Protein AF-A0A954MKJ4-F1 (afdb_monomer_lite)

Structure (mmCIF, N/CA/C/O backbone):
data_AF-A0A954MKJ4-F1
#
_entry.id   AF-A0A954MKJ4-F1
#
loop_
_atom_site.group_PDB
_atom_site.id
_atom_site.type_symbol
_atom_site.label_atom_id
_atom_site.label_alt_id
_atom_site.label_comp_id
_atom_site.label_asym_id
_atom_site.label_entity_id
_atom_site.label_seq_id
_atom_site.pdbx_PDB_ins_code
_atom_site.Cartn_x
_atom_site.Cartn_y
_atom_site.Cartn_z
_atom_site.occupancy
_atom_site.B_iso_or_equiv
_atom_site.auth_seq_id
_atom_site.auth_comp_id
_atom_site.auth_asym_id
_atom_site.auth_atom_id
_atom_site.pdbx_PDB_model_num
ATOM 1 N N . MET A 1 1 ? 4.887 -25.083 -17.359 1.00 59.31 1 MET A N 1
ATOM 2 C CA . MET A 1 1 ? 4.049 -24.092 -16.640 1.00 59.31 1 MET A CA 1
ATOM 3 C C . MET A 1 1 ? 2.681 -24.634 -16.183 1.00 59.31 1 MET A C 1
ATOM 5 O O . MET A 1 1 ? 2.030 -23.968 -15.395 1.00 59.31 1 MET A O 1
ATOM 9 N N . TYR A 1 2 ? 2.264 -25.853 -16.560 1.00 65.44 2 TYR A N 1
ATOM 10 C CA . TYR A 1 2 ? 0.920 -26.396 -16.259 1.00 65.44 2 TYR A CA 1
ATOM 11 C C . TYR A 1 2 ? 0.672 -26.817 -14.798 1.00 65.44 2 TYR A C 1
ATOM 13 O O . TYR A 1 2 ? -0.470 -26.998 -14.398 1.00 65.44 2 TYR A O 1
ATOM 21 N N . ASN A 1 3 ? 1.724 -26.946 -13.985 1.00 85.75 3 ASN A N 1
ATOM 22 C CA . ASN A 1 3 ? 1.591 -27.411 -12.602 1.00 85.75 3 ASN A CA 1
ATOM 23 C C . ASN A 1 3 ? 1.433 -26.263 -11.598 1.00 85.75 3 ASN A C 1
ATOM 25 O O . ASN A 1 3 ? 1.113 -26.517 -10.446 1.00 85.75 3 ASN A O 1
ATOM 29 N N . LEU A 1 4 ? 1.669 -25.005 -11.986 1.00 88.94 4 LEU A N 1
ATOM 30 C CA . LEU A 1 4 ? 1.534 -23.856 -11.084 1.00 88.94 4 LEU A CA 1
ATOM 31 C C . LEU A 1 4 ? 0.149 -23.784 -10.402 1.00 88.94 4 LEU A C 1
ATOM 33 O O . LEU A 1 4 ? 0.127 -23.728 -9.173 1.00 88.94 4 LEU A O 1
ATOM 37 N N . PRO A 1 5 ? -0.990 -23.875 -11.125 1.00 92.69 5 PRO A N 1
ATOM 38 C CA . PRO A 1 5 ? -2.306 -23.863 -10.479 1.00 92.69 5 PRO A CA 1
ATOM 39 C C . PRO A 1 5 ? -2.497 -25.036 -9.509 1.00 92.69 5 PRO A C 1
ATOM 41 O O . PRO A 1 5 ? -3.105 -24.864 -8.457 1.00 92.69 5 PRO A O 1
ATOM 44 N N . LEU A 1 6 ? -1.925 -26.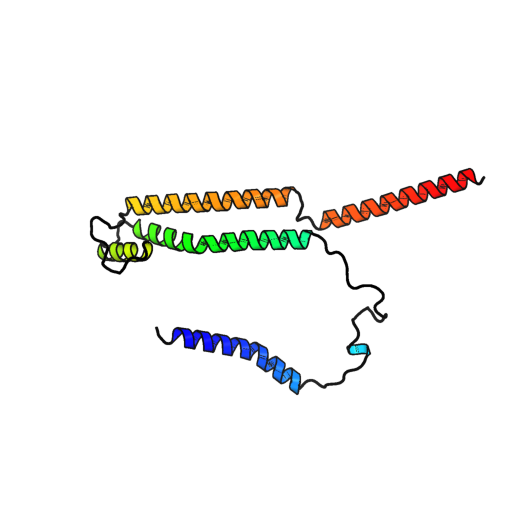206 -9.814 1.00 93.50 6 LEU A N 1
ATOM 45 C CA . LEU A 1 6 ? -1.964 -27.367 -8.926 1.00 93.50 6 LEU A CA 1
ATOM 46 C C . LEU A 1 6 ? -1.198 -27.108 -7.621 1.00 93.50 6 LEU A C 1
ATOM 48 O O . LEU A 1 6 ? -1.726 -27.388 -6.552 1.00 93.50 6 LEU A O 1
ATOM 52 N N . HIS A 1 7 ? 0.011 -26.542 -7.681 1.00 94.00 7 HIS A N 1
ATOM 53 C CA . HIS A 1 7 ? 0.778 -26.206 -6.474 1.00 94.00 7 HIS A CA 1
ATOM 54 C C . HIS A 1 7 ? 0.056 -25.167 -5.611 1.00 94.00 7 HIS A C 1
ATOM 56 O O . HIS A 1 7 ? 0.009 -25.321 -4.392 1.00 94.00 7 HIS A O 1
ATOM 62 N N . PHE A 1 8 ? -0.551 -24.147 -6.228 1.00 95.38 8 PHE A N 1
ATOM 63 C CA . PHE A 1 8 ? -1.369 -23.169 -5.507 1.00 95.38 8 PHE A CA 1
ATOM 64 C C . PHE A 1 8 ? -2.564 -23.825 -4.814 1.00 95.38 8 PHE A C 1
ATOM 66 O O . PHE A 1 8 ? -2.806 -23.574 -3.635 1.00 95.38 8 PHE A O 1
ATOM 73 N N . LEU A 1 9 ? -3.282 -24.700 -5.517 1.00 95.44 9 LEU A N 1
ATOM 74 C CA . LEU A 1 9 ? -4.419 -25.421 -4.954 1.00 95.44 9 LEU A CA 1
ATOM 75 C C . LEU A 1 9 ? -3.993 -26.331 -3.795 1.00 95.44 9 LEU A C 1
ATOM 77 O O . LEU A 1 9 ? -4.632 -26.322 -2.746 1.00 95.44 9 LEU A O 1
ATOM 81 N N . LEU A 1 10 ? -2.884 -27.058 -3.943 1.00 96.19 10 LEU A N 1
ATOM 82 C CA . LEU A 1 10 ? -2.326 -27.888 -2.875 1.00 96.19 10 LEU A CA 1
ATOM 83 C C . LEU A 1 10 ? -1.915 -27.055 -1.657 1.00 96.19 10 LEU A C 1
ATOM 85 O O . LEU A 1 10 ? -2.209 -27.451 -0.533 1.00 96.19 10 LEU A O 1
ATOM 89 N N . PHE A 1 11 ? -1.291 -25.893 -1.864 1.00 96.88 11 PHE A N 1
ATOM 90 C CA . PHE A 1 11 ? -0.924 -24.981 -0.780 1.00 96.88 11 PHE A CA 1
ATOM 91 C C . PHE A 1 11 ? -2.157 -24.447 -0.037 1.00 96.88 11 PHE A C 1
ATOM 93 O O . PHE A 1 11 ? -2.190 -24.470 1.193 1.00 96.88 11 PHE A O 1
ATOM 100 N N . MET A 1 12 ? -3.200 -24.041 -0.767 1.00 97.75 12 MET A N 1
ATOM 101 C CA . MET A 1 12 ? -4.462 -23.587 -0.173 1.00 97.75 12 MET A CA 1
ATOM 102 C C . MET A 1 12 ? -5.151 -24.700 0.623 1.00 97.75 12 MET A C 1
ATOM 104 O O . MET A 1 12 ? -5.609 -24.455 1.738 1.00 97.75 12 MET A O 1
ATOM 108 N N . ILE A 1 13 ? -5.185 -25.928 0.094 1.00 97.94 13 ILE A N 1
ATOM 109 C CA . ILE A 1 13 ? -5.735 -27.094 0.802 1.00 97.94 13 ILE A CA 1
ATOM 110 C C . ILE A 1 13 ? -4.916 -27.394 2.055 1.00 97.94 13 ILE A C 1
ATOM 112 O O . ILE A 1 13 ? -5.496 -27.617 3.113 1.00 97.94 13 ILE A O 1
ATOM 116 N N . ALA A 1 14 ? -3.586 -27.370 1.962 1.00 98.06 14 ALA A N 1
ATOM 117 C CA . ALA A 1 14 ? -2.714 -27.592 3.106 1.00 98.06 14 ALA A CA 1
ATOM 118 C C . ALA A 1 14 ? -2.975 -26.549 4.204 1.00 98.06 14 ALA A C 1
ATOM 120 O O . ALA A 1 14 ? -3.240 -26.929 5.345 1.00 98.06 14 ALA A O 1
ATOM 121 N N . GLY A 1 15 ? -3.008 -25.257 3.860 1.00 97.62 15 GLY A N 1
ATOM 122 C CA . GLY A 1 15 ? -3.306 -24.176 4.803 1.00 97.62 15 GLY A CA 1
ATOM 123 C C . GLY A 1 15 ? -4.703 -24.291 5.423 1.00 97.62 15 GLY A C 1
ATOM 124 O O . GLY A 1 15 ? -4.844 -24.227 6.645 1.00 97.62 15 GLY A O 1
ATOM 125 N N . ALA A 1 16 ? -5.728 -24.550 4.607 1.00 97.94 16 ALA A N 1
ATOM 126 C CA . ALA A 1 16 ? -7.090 -24.768 5.089 1.00 97.94 16 ALA A CA 1
ATOM 127 C C . ALA A 1 16 ? -7.176 -25.995 6.004 1.00 97.94 16 ALA A C 1
ATOM 129 O O . ALA A 1 16 ? -7.795 -25.927 7.061 1.00 97.94 16 ALA A O 1
ATOM 130 N N . SER A 1 17 ? -6.514 -27.099 5.650 1.00 97.88 17 SER A N 1
ATOM 131 C CA . SER A 1 17 ? -6.468 -28.306 6.478 1.00 97.88 17 SER A CA 1
ATOM 132 C C . SER A 1 17 ? -5.772 -28.052 7.812 1.00 97.88 17 SER A C 1
ATOM 134 O O . SER A 1 17 ? -6.259 -28.508 8.841 1.00 97.88 17 SER A O 1
ATOM 136 N N . MET A 1 18 ? -4.701 -27.254 7.825 1.00 97.81 18 MET A N 1
ATOM 137 C CA . MET A 1 18 ? -3.987 -26.890 9.046 1.00 97.81 18 MET A CA 1
ATOM 138 C C . MET A 1 18 ? -4.878 -26.094 10.010 1.00 97.81 18 MET A C 1
ATOM 140 O O . MET A 1 18 ? -4.772 -26.275 11.219 1.00 97.81 18 MET A O 1
ATOM 144 N N . ALA A 1 19 ? -5.788 -25.262 9.491 1.00 96.56 19 ALA A N 1
ATOM 145 C CA . ALA A 1 19 ? -6.780 -24.554 10.300 1.00 96.56 19 ALA A CA 1
ATOM 146 C C . ALA A 1 19 ? -7.986 -25.439 10.685 1.00 96.56 19 ALA A C 1
ATOM 148 O O . ALA A 1 19 ? -8.452 -25.397 11.822 1.00 96.56 19 ALA A O 1
ATOM 149 N N . LEU A 1 20 ? -8.496 -26.252 9.754 1.00 97.94 20 LEU A N 1
ATOM 150 C CA . LEU A 1 20 ? -9.744 -27.004 9.917 1.00 97.94 20 LEU A CA 1
ATOM 151 C C . LEU A 1 20 ? -9.575 -28.308 10.698 1.00 97.94 20 LEU A C 1
ATOM 153 O O . LEU A 1 20 ? -10.447 -28.642 11.493 1.00 97.94 20 LEU A O 1
ATOM 157 N N . VAL A 1 21 ? -8.479 -29.048 10.512 1.00 98.00 21 VAL A N 1
ATOM 158 C CA . VAL A 1 21 ? -8.262 -30.338 11.191 1.00 98.00 21 VAL A CA 1
ATOM 159 C C . VAL A 1 21 ? -8.273 -30.178 12.717 1.00 98.00 21 VAL A C 1
ATOM 161 O O . VAL A 1 21 ? -9.019 -30.917 13.362 1.00 98.00 21 VAL A O 1
ATOM 164 N N . PRO A 1 22 ? -7.566 -29.203 13.328 1.00 97.62 22 PRO A N 1
ATOM 165 C CA . PRO A 1 22 ? -7.651 -28.980 14.771 1.00 97.62 22 PRO A CA 1
ATOM 166 C C . PRO A 1 22 ? -9.053 -28.577 15.241 1.00 97.62 22 PRO A C 1
ATOM 168 O O . PRO A 1 22 ? -9.469 -29.007 16.313 1.00 97.62 22 PRO A O 1
ATOM 171 N N . LEU A 1 23 ? -9.803 -27.798 14.449 1.00 97.31 23 LEU A N 1
ATOM 172 C CA . LEU A 1 23 ? -11.184 -27.423 14.775 1.00 97.31 23 LEU A CA 1
ATOM 173 C C . LEU A 1 23 ? -12.130 -28.629 14.728 1.00 97.31 23 LEU A C 1
ATOM 175 O O . LEU A 1 23 ? -12.954 -28.782 15.625 1.00 97.31 23 LEU A O 1
ATOM 179 N N . VAL A 1 24 ? -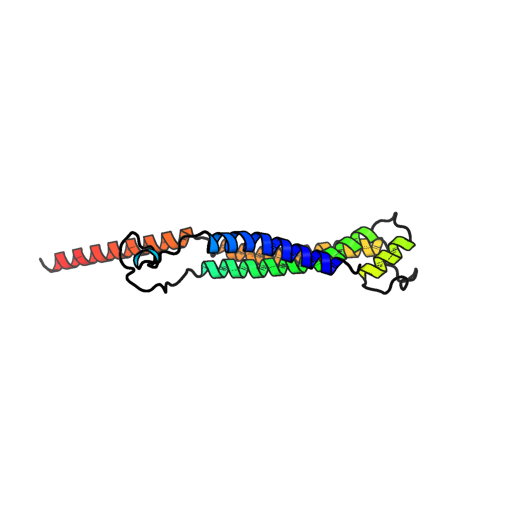11.990 -29.507 13.729 1.00 97.38 24 VAL A N 1
ATOM 180 C CA . VAL A 1 24 ? -12.783 -30.743 13.605 1.00 97.38 24 VAL A CA 1
ATOM 181 C C . VAL A 1 24 ? -12.442 -31.714 14.732 1.00 97.38 24 VAL A C 1
ATOM 183 O O . VAL A 1 24 ? -13.345 -32.225 15.391 1.00 97.38 24 VAL A O 1
ATOM 186 N N . ILE A 1 25 ? -11.153 -31.931 15.014 1.00 97.62 25 ILE A N 1
ATOM 187 C CA . ILE A 1 25 ? -10.721 -32.751 16.154 1.00 97.62 25 ILE A CA 1
ATOM 188 C C . ILE A 1 25 ? -11.265 -32.156 17.456 1.00 97.62 25 ILE A C 1
ATOM 190 O O . ILE A 1 25 ? -11.854 -32.875 18.259 1.00 97.62 25 ILE A O 1
ATOM 194 N N . GLY A 1 26 ? -11.126 -30.842 17.648 1.00 96.94 26 GLY A N 1
ATOM 195 C CA . GLY A 1 26 ? -11.643 -30.135 18.816 1.00 96.94 26 GLY A CA 1
ATOM 196 C C . GLY A 1 26 ? -13.156 -30.278 18.962 1.00 96.94 26 GLY A C 1
ATOM 197 O O . GLY A 1 26 ? -13.635 -30.505 20.067 1.00 96.94 26 GLY A O 1
ATOM 198 N N . PHE A 1 27 ? -13.905 -30.220 17.862 1.00 95.44 27 PHE A N 1
ATOM 199 C CA . PHE A 1 27 ? -15.349 -30.440 17.850 1.00 95.44 27 PHE A CA 1
ATOM 200 C C . PHE A 1 27 ? -15.734 -31.858 18.304 1.00 95.44 27 PHE A C 1
ATOM 202 O O . PHE A 1 27 ? -16.657 -31.995 19.101 1.00 95.44 27 PHE A O 1
ATOM 209 N N . PHE A 1 28 ? -15.014 -32.897 17.861 1.00 96.44 28 PHE A N 1
ATOM 210 C CA . PHE A 1 28 ? -15.284 -34.285 18.268 1.00 96.44 28 PHE A CA 1
ATOM 211 C C . PHE A 1 28 ? -14.803 -34.621 19.687 1.00 96.44 28 PHE A C 1
ATOM 213 O O . PHE A 1 28 ? -15.446 -35.408 20.378 1.00 96.44 28 PHE A O 1
ATOM 220 N N . VAL A 1 29 ? -13.674 -34.058 20.127 1.00 97.12 29 VAL A N 1
ATOM 221 C CA . VAL A 1 29 ? -13.074 -34.349 21.443 1.00 97.12 29 VAL A CA 1
ATOM 222 C C . VAL A 1 29 ? -13.718 -33.522 22.565 1.00 97.12 29 VAL A C 1
ATOM 224 O O . VAL A 1 29 ? -13.741 -33.962 23.716 1.00 97.12 29 VAL A O 1
ATOM 227 N N . ARG A 1 30 ? -14.240 -32.323 22.270 1.00 95.19 30 ARG A N 1
ATOM 228 C CA . ARG A 1 30 ? -14.801 -31.408 23.277 1.00 95.19 30 ARG A CA 1
ATOM 229 C C . ARG A 1 30 ? -16.086 -31.973 23.903 1.00 95.19 30 ARG A C 1
ATOM 231 O O . ARG A 1 30 ? -17.057 -32.211 23.187 1.00 95.19 30 ARG A O 1
ATOM 238 N N . PRO A 1 31 ? -16.174 -32.050 25.245 1.00 93.50 31 PRO A N 1
ATOM 239 C CA . PRO A 1 31 ? -17.429 -32.342 25.929 1.00 93.50 31 PRO A CA 1
ATOM 240 C C . PRO A 1 31 ? -18.487 -31.266 25.646 1.00 93.50 31 PRO A C 1
ATOM 242 O O . PRO A 1 31 ? -18.276 -30.077 25.906 1.00 93.50 31 PRO A O 1
ATOM 245 N N . HIS A 1 32 ? -19.643 -31.685 25.137 1.00 93.00 32 HIS A N 1
ATOM 246 C CA . HIS A 1 32 ? -20.772 -30.804 24.853 1.00 93.00 32 HIS A CA 1
ATOM 247 C C . HIS A 1 32 ? -21.708 -30.721 26.072 1.00 93.00 32 HIS A C 1
ATOM 249 O O . HIS A 1 32 ? -22.544 -31.594 26.280 1.00 93.00 32 HIS A O 1
ATOM 255 N N . ASN A 1 33 ? -21.541 -29.686 26.903 1.00 92.69 33 ASN A N 1
ATOM 256 C CA . ASN A 1 33 ? -22.370 -29.438 28.093 1.00 92.69 33 ASN A CA 1
ATOM 257 C C . ASN A 1 33 ? -22.856 -27.970 28.130 1.00 92.69 33 ASN A C 1
ATOM 259 O O . ASN A 1 33 ? -22.253 -27.158 28.856 1.00 92.69 33 ASN A O 1
ATOM 263 N N . PRO A 1 34 ? -23.859 -27.618 27.298 1.00 93.00 34 PRO A N 1
ATOM 264 C CA . PRO A 1 34 ? -24.467 -26.289 27.267 1.00 93.00 34 PRO A CA 1
ATOM 265 C C . PRO A 1 34 ? -25.281 -26.030 28.541 1.00 93.00 34 PRO A C 1
ATOM 267 O O . PRO A 1 34 ? -25.960 -26.916 29.057 1.00 93.00 34 PRO A O 1
ATOM 270 N N . ASN A 1 35 ? -25.195 -24.815 29.070 1.00 93.31 35 ASN A N 1
ATOM 271 C CA . ASN A 1 35 ? -26.023 -24.337 30.175 1.00 93.31 35 ASN A CA 1
ATOM 272 C C . ASN A 1 35 ? -26.292 -22.833 29.978 1.00 93.31 35 ASN A C 1
ATOM 274 O O . ASN A 1 35 ? -25.547 -22.170 29.258 1.00 93.31 35 ASN A O 1
ATOM 278 N N . GLN A 1 36 ? -27.337 -22.297 30.617 1.00 89.12 36 GLN A N 1
ATOM 279 C CA . GLN A 1 36 ? -27.739 -20.895 30.423 1.00 89.12 36 GLN A CA 1
ATOM 280 C C . GLN A 1 36 ? -26.620 -19.903 30.785 1.00 89.12 36 GLN A C 1
ATOM 282 O O . GLN A 1 36 ? -26.409 -18.935 30.067 1.00 89.12 36 GLN A O 1
ATOM 287 N N . GLU A 1 37 ? -25.838 -20.193 31.828 1.00 88.12 37 GLU A N 1
ATOM 288 C CA . GLU A 1 37 ? -24.728 -19.338 32.272 1.00 88.12 37 GLU A CA 1
ATOM 289 C C . GLU A 1 37 ? -23.542 -19.294 31.286 1.00 88.12 37 GLU A C 1
ATOM 291 O O . GLU A 1 37 ? -22.920 -18.252 31.119 1.00 88.12 37 GLU A O 1
ATOM 296 N N . LYS A 1 38 ? -23.201 -20.403 30.608 1.00 89.50 38 LYS A N 1
ATOM 297 C CA . LYS A 1 38 ? -22.114 -20.447 29.602 1.00 89.50 38 LYS A CA 1
ATOM 298 C C . LYS A 1 38 ? -22.522 -19.819 28.274 1.00 89.50 38 LYS A C 1
ATOM 300 O O . LYS A 1 38 ? -21.648 -19.494 27.474 1.00 89.50 38 LYS A O 1
ATOM 305 N N . GLU A 1 39 ? -23.823 -19.748 28.011 1.00 91.69 39 GLU A N 1
ATOM 306 C CA . GLU A 1 39 ? -24.389 -19.131 26.810 1.00 91.69 39 GLU A CA 1
ATOM 307 C C . GLU A 1 39 ? -24.692 -17.639 27.015 1.00 91.69 39 GLU A C 1
ATOM 309 O O . GLU A 1 39 ? -24.892 -16.917 26.039 1.00 91.69 39 GLU A O 1
ATOM 314 N N . ALA A 1 40 ? -24.687 -17.165 28.265 1.00 89.38 40 ALA A N 1
ATOM 315 C CA . ALA A 1 40 ? -24.841 -15.759 28.599 1.00 89.38 40 ALA A CA 1
ATOM 316 C C . ALA A 1 40 ? -23.584 -14.942 28.247 1.00 89.38 40 ALA A C 1
ATOM 318 O O . ALA A 1 40 ? -22.449 -15.423 28.290 1.00 89.38 40 ALA A O 1
ATOM 319 N N . VAL A 1 41 ? -23.795 -13.669 27.906 1.00 90.81 41 VAL A N 1
ATOM 320 C CA . VAL A 1 41 ? -22.714 -12.700 27.682 1.00 90.81 41 VAL A CA 1
ATOM 321 C C . VAL A 1 41 ? -21.993 -12.436 29.004 1.00 90.81 41 VAL A C 1
ATOM 323 O O . VAL A 1 41 ? -22.625 -12.272 30.044 1.00 90.81 41 VAL A O 1
ATOM 326 N N . TYR A 1 42 ? -20.660 -12.388 28.968 1.00 88.62 42 TYR A N 1
ATOM 327 C CA . TYR A 1 42 ? -19.862 -12.095 30.155 1.00 88.62 42 TYR A CA 1
ATOM 328 C C . TYR A 1 42 ? -20.028 -10.630 30.588 1.00 88.62 42 TYR A C 1
ATOM 330 O O . TYR A 1 42 ? -19.574 -9.731 29.888 1.00 88.62 42 TYR A O 1
ATOM 338 N N . GLU A 1 43 ? -20.607 -10.418 31.770 1.00 89.62 43 GLU A N 1
ATOM 339 C CA . GLU A 1 43 ? -20.848 -9.098 32.379 1.00 89.62 43 GLU A CA 1
ATOM 340 C C . GLU A 1 43 ? -20.515 -9.146 33.887 1.00 89.62 43 GLU A C 1
ATOM 342 O O . GLU A 1 43 ? -21.307 -8.791 34.753 1.00 89.62 43 GLU A O 1
ATOM 347 N N . CYS A 1 44 ? -19.347 -9.706 34.236 1.00 86.94 44 CYS A N 1
ATOM 348 C CA . CYS A 1 44 ? -18.861 -9.822 35.624 1.00 86.94 44 CYS A CA 1
ATOM 349 C C . CYS A 1 44 ? -19.847 -10.473 36.630 1.00 86.94 44 CYS A C 1
ATOM 351 O O . CYS A 1 44 ? -19.713 -10.267 37.836 1.00 86.94 44 CYS A O 1
ATOM 353 N N . GLY A 1 45 ? -20.796 -11.287 36.152 1.00 85.12 45 GLY A N 1
ATOM 354 C CA . GLY A 1 45 ? -21.787 -11.997 36.970 1.00 85.12 45 GLY A CA 1
ATOM 355 C C . GLY A 1 45 ? -23.134 -11.282 37.147 1.00 85.12 45 GLY A C 1
ATOM 356 O O . GLY A 1 45 ? -23.987 -11.809 37.857 1.00 85.12 45 GLY A O 1
ATOM 357 N N . GLU A 1 46 ? -23.345 -10.125 36.516 1.00 86.31 46 GLU A N 1
ATOM 358 C CA . GLU A 1 46 ? -24.645 -9.438 36.455 1.00 86.31 46 GLU A CA 1
ATOM 359 C C . GLU A 1 46 ? -25.358 -9.718 35.117 1.00 86.31 46 GLU A C 1
ATOM 361 O O . GLU A 1 46 ? -24.696 -9.946 34.105 1.00 86.31 46 GLU A O 1
ATOM 366 N N . PRO A 1 47 ? -26.702 -9.713 35.053 1.00 85.38 47 PRO A N 1
ATOM 367 C CA . PRO A 1 47 ? -27.415 -9.657 33.782 1.00 85.38 47 PRO A CA 1
ATOM 368 C C . 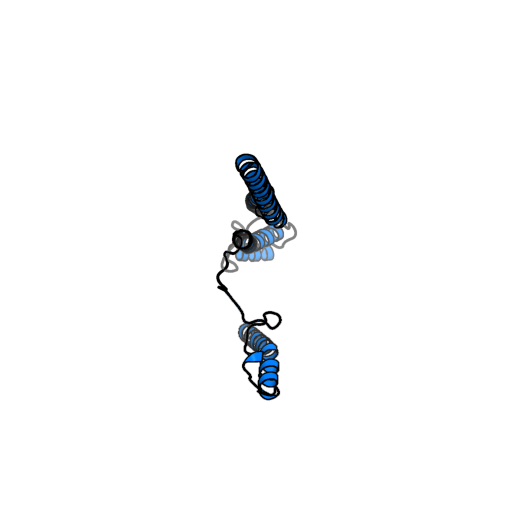PRO A 1 47 ? -27.029 -8.411 32.973 1.00 85.38 47 PRO A C 1
ATOM 370 O O . PRO A 1 47 ? -26.953 -7.301 33.495 1.00 85.38 47 PRO A O 1
ATOM 373 N N . THR A 1 48 ? -26.860 -8.571 31.659 1.00 86.12 48 THR A N 1
ATOM 374 C CA . THR A 1 48 ? -26.624 -7.440 30.753 1.00 86.12 48 THR A CA 1
ATOM 375 C C . THR A 1 48 ? -27.847 -6.524 30.725 1.00 86.12 48 THR A C 1
ATOM 377 O O . THR A 1 48 ? -28.912 -6.920 30.242 1.00 86.12 48 THR A O 1
ATOM 380 N N . ILE A 1 49 ? -27.701 -5.292 31.209 1.00 85.62 49 ILE A N 1
ATOM 381 C CA . ILE A 1 49 ? -28.749 -4.268 31.160 1.00 85.62 49 ILE A CA 1
ATOM 382 C C . ILE A 1 49 ? -28.356 -3.204 30.138 1.00 85.62 49 ILE A C 1
ATOM 384 O O . ILE A 1 49 ? -27.278 -2.621 30.204 1.00 85.62 49 ILE A O 1
ATOM 388 N N . GLY A 1 50 ? -29.273 -2.895 29.223 1.00 86.69 50 GLY A N 1
ATOM 389 C CA . GLY A 1 50 ? -29.117 -1.804 28.265 1.00 86.69 50 GLY A CA 1
ATOM 390 C C . GLY A 1 50 ? -28.915 -2.268 26.827 1.00 86.69 50 GLY A C 1
ATOM 391 O O . GLY A 1 50 ? -29.002 -3.446 26.496 1.00 86.69 50 GLY A O 1
ATOM 392 N N . SER A 1 51 ? -28.716 -1.293 25.945 1.00 85.44 51 SER A N 1
ATOM 393 C CA . SER A 1 51 ? -28.534 -1.521 24.513 1.00 85.44 51 SER A CA 1
ATOM 394 C C . SER A 1 51 ? -27.061 -1.731 24.179 1.00 85.44 51 SER A C 1
ATOM 396 O O . SER A 1 51 ? -26.210 -0.964 24.623 1.00 85.44 51 SER A O 1
ATOM 398 N N . SER A 1 52 ? -26.772 -2.703 23.314 1.00 84.44 52 SER A N 1
ATOM 399 C CA . SER A 1 52 ? -25.442 -2.888 22.716 1.00 84.44 52 SER A CA 1
ATOM 400 C C . SER A 1 52 ? -25.148 -1.896 21.580 1.00 84.44 52 SER A C 1
ATOM 402 O O . SER A 1 52 ? -24.025 -1.844 21.082 1.00 84.44 52 SER A O 1
ATOM 404 N N . TYR A 1 53 ? -26.140 -1.106 21.149 1.00 85.69 53 TYR A N 1
ATOM 405 C CA . TYR A 1 53 ? -25.950 -0.051 20.153 1.00 85.69 53 TYR A CA 1
ATOM 406 C C . TYR A 1 53 ? -25.381 1.205 20.811 1.00 85.69 53 TYR A C 1
ATOM 408 O O . TYR A 1 53 ? -26.121 2.037 21.338 1.00 85.69 53 TYR A O 1
ATOM 416 N N . ILE A 1 54 ? -24.059 1.346 20.730 1.00 83.75 54 ILE A N 1
ATOM 417 C CA . ILE A 1 54 ? -23.337 2.559 21.115 1.00 83.75 54 ILE A CA 1
ATOM 418 C C . ILE A 1 54 ? -22.835 3.300 19.873 1.00 83.75 54 ILE A C 1
ATOM 420 O O . ILE A 1 54 ? -22.544 2.698 18.839 1.00 83.75 54 ILE A O 1
ATOM 424 N N . GLN A 1 55 ? -22.724 4.624 19.969 1.00 82.75 55 GLN A N 1
ATOM 425 C CA . GLN A 1 55 ? -22.083 5.425 18.931 1.00 82.75 55 GLN A CA 1
ATOM 426 C C . GLN A 1 55 ? -20.566 5.317 19.089 1.00 82.75 55 GLN A C 1
ATOM 428 O O . GLN A 1 55 ? -20.003 5.800 20.070 1.00 82.75 55 GLN A O 1
ATOM 433 N N . PHE A 1 56 ? -19.913 4.668 18.128 1.00 81.44 56 PHE A N 1
ATOM 434 C CA . PHE A 1 56 ? -18.457 4.628 18.065 1.00 81.44 56 PHE A CA 1
ATOM 435 C C . PHE A 1 56 ? -17.896 5.973 17.603 1.00 81.44 56 PHE A C 1
ATOM 437 O O . PHE A 1 56 ? -18.539 6.719 16.864 1.00 81.44 56 PHE A O 1
ATOM 444 N N . ASP A 1 57 ? -16.676 6.271 18.038 1.00 84.75 57 ASP A N 1
ATOM 445 C CA . ASP A 1 57 ? -15.969 7.478 17.626 1.00 84.75 57 ASP A CA 1
ATOM 446 C C . ASP A 1 57 ? -15.713 7.464 16.102 1.00 84.75 57 ASP A C 1
ATOM 448 O O . ASP A 1 57 ? -15.302 6.452 15.530 1.00 84.75 57 ASP A O 1
ATOM 452 N N . ILE A 1 58 ? -15.921 8.597 15.425 1.00 86.19 58 ILE A N 1
ATOM 453 C CA . ILE A 1 58 ? -15.668 8.742 13.982 1.00 86.19 58 ILE A CA 1
ATOM 454 C C . ILE A 1 58 ? -14.200 8.480 13.606 1.00 86.19 58 ILE A C 1
ATOM 456 O O . ILE A 1 58 ? -13.889 8.180 12.455 1.00 86.19 58 ILE A O 1
ATOM 460 N N . ARG A 1 59 ? -13.275 8.542 14.565 1.00 86.44 59 ARG A N 1
ATOM 461 C CA . ARG A 1 59 ? -11.840 8.307 14.337 1.00 86.44 59 ARG A CA 1
ATOM 462 C C . ARG A 1 59 ? -11.534 6.914 13.799 1.00 86.44 59 ARG A C 1
ATOM 464 O O . ARG A 1 59 ? -10.626 6.778 12.983 1.00 86.44 59 ARG A O 1
ATOM 471 N N . PHE A 1 60 ? -12.315 5.896 14.174 1.00 89.19 60 PHE A N 1
ATOM 472 C CA . PHE A 1 60 ? -12.184 4.558 13.582 1.00 89.19 60 PHE A CA 1
ATOM 473 C C . PHE A 1 60 ? -12.417 4.593 12.064 1.00 89.19 60 PHE A C 1
ATOM 475 O O . PHE A 1 60 ? -11.685 3.956 11.308 1.00 89.19 60 PHE A O 1
ATOM 482 N N . TYR A 1 61 ? -13.388 5.393 11.615 1.00 90.75 61 TYR A N 1
ATOM 483 C CA . TYR A 1 61 ? -13.657 5.608 10.196 1.00 90.75 61 TYR A CA 1
ATOM 484 C C . TYR A 1 61 ? -12.527 6.386 9.509 1.00 90.75 61 TYR A C 1
ATOM 486 O O . TYR A 1 61 ? -12.117 6.003 8.418 1.00 90.75 61 TYR A O 1
ATOM 494 N N . VAL A 1 62 ? -11.974 7.427 10.145 1.00 91.25 62 VAL A N 1
ATOM 495 C CA . VAL A 1 62 ? -10.844 8.197 9.582 1.00 91.25 62 VAL A CA 1
ATOM 496 C C . VAL A 1 62 ? -9.622 7.305 9.361 1.00 91.25 62 VAL A C 1
ATOM 498 O O . VAL A 1 62 ? -9.025 7.350 8.289 1.00 91.25 62 VAL A O 1
ATOM 501 N N . VAL A 1 63 ? -9.275 6.454 10.332 1.00 91.19 63 VAL A N 1
ATOM 502 C CA . VAL A 1 63 ? -8.158 5.504 10.195 1.00 91.19 63 VAL A CA 1
ATOM 503 C C . VAL A 1 63 ? -8.419 4.502 9.067 1.00 91.19 63 VAL A C 1
ATOM 505 O O . VAL A 1 63 ? -7.525 4.257 8.261 1.00 91.19 63 VAL A O 1
ATOM 508 N N . ALA A 1 64 ? -9.636 3.960 8.964 1.00 94.31 64 ALA A N 1
ATOM 509 C CA . ALA A 1 64 ? -9.999 3.042 7.884 1.00 94.31 64 ALA A CA 1
ATOM 510 C C . ALA A 1 64 ? -9.951 3.716 6.501 1.00 94.31 64 ALA A C 1
ATOM 512 O O . ALA A 1 64 ? -9.452 3.130 5.542 1.00 94.31 64 ALA A O 1
ATOM 513 N N . LEU A 1 65 ? -10.422 4.961 6.399 1.00 92.81 65 LEU A N 1
ATOM 514 C CA . LEU A 1 65 ? -10.369 5.736 5.162 1.00 92.81 65 LEU A CA 1
ATOM 515 C C . LEU A 1 65 ? -8.921 6.036 4.752 1.00 92.81 65 LEU A C 1
ATOM 517 O O . LEU A 1 65 ? -8.576 5.856 3.587 1.00 92.81 65 LEU A O 1
ATOM 521 N N . LEU A 1 66 ? -8.067 6.443 5.699 1.00 92.19 66 LEU A N 1
ATOM 522 C CA . LEU A 1 66 ? -6.635 6.625 5.447 1.00 92.19 66 LEU A CA 1
ATOM 523 C C . LEU A 1 66 ? -5.980 5.321 4.987 1.00 92.19 66 LEU A C 1
ATOM 525 O O . LEU A 1 66 ? -5.223 5.346 4.023 1.00 92.19 66 LEU A O 1
ATOM 529 N N . PHE A 1 67 ? -6.296 4.190 5.628 1.00 94.56 67 PHE A N 1
ATOM 530 C CA . PHE A 1 67 ? -5.792 2.880 5.217 1.00 94.56 67 PHE A CA 1
ATOM 531 C C . PHE A 1 67 ? -6.153 2.568 3.761 1.00 94.56 67 PHE A C 1
ATOM 533 O O . PHE A 1 67 ? -5.268 2.209 3.000 1.00 94.56 67 PHE A O 1
ATOM 540 N N . ILE A 1 68 ? -7.409 2.772 3.350 1.00 95.56 68 ILE A N 1
ATOM 541 C CA . ILE A 1 68 ? -7.840 2.535 1.962 1.00 95.56 68 ILE A CA 1
ATOM 542 C C . ILE A 1 68 ? -7.087 3.441 0.979 1.00 95.56 68 ILE A C 1
ATOM 544 O O . ILE A 1 68 ? -6.673 2.981 -0.082 1.00 95.56 68 ILE A O 1
ATOM 548 N N . ILE A 1 69 ? -6.897 4.721 1.316 1.00 94.50 69 ILE A N 1
ATOM 549 C CA . ILE A 1 69 ? -6.172 5.666 0.454 1.00 94.50 69 ILE A CA 1
ATOM 550 C C . ILE A 1 69 ? -4.705 5.236 0.290 1.00 94.50 69 ILE A C 1
ATOM 552 O O . ILE A 1 69 ? -4.219 5.176 -0.839 1.00 94.50 69 ILE A O 1
ATOM 556 N N . PHE A 1 70 ? -4.024 4.888 1.386 1.00 94.62 70 PHE A N 1
ATOM 557 C CA . PHE A 1 70 ? -2.642 4.395 1.354 1.00 94.62 70 PHE A CA 1
ATOM 558 C C . PHE A 1 70 ? -2.507 3.016 0.687 1.00 94.62 70 PHE A C 1
ATOM 560 O O . PHE A 1 70 ? -1.511 2.747 0.021 1.00 94.62 70 PHE A O 1
ATOM 567 N N . ASP A 1 71 ? -3.493 2.131 0.833 1.00 95.88 71 ASP A N 1
ATOM 568 C CA . ASP A 1 71 ? -3.495 0.815 0.182 1.00 95.88 71 ASP A CA 1
ATOM 569 C C . ASP A 1 71 ? -3.616 0.956 -1.341 1.00 95.88 71 ASP A C 1
ATOM 571 O O . ASP A 1 71 ? -2.838 0.378 -2.104 1.00 95.88 71 ASP A O 1
ATOM 575 N N . VAL A 1 72 ? -4.525 1.823 -1.797 1.00 95.56 72 VAL A N 1
ATOM 576 C CA . VAL A 1 72 ? -4.643 2.181 -3.217 1.00 95.56 72 VAL A CA 1
ATOM 577 C C . VAL A 1 72 ? -3.356 2.826 -3.732 1.00 95.56 72 VAL A C 1
ATOM 579 O O . VAL A 1 72 ? -2.932 2.520 -4.844 1.00 95.56 72 VAL A O 1
ATOM 582 N N . GLU A 1 73 ? -2.698 3.671 -2.939 1.00 94.75 73 GLU A N 1
ATOM 583 C CA . GLU A 1 73 ? -1.381 4.214 -3.280 1.00 94.75 73 GLU A CA 1
ATOM 584 C C . GLU A 1 73 ? -0.357 3.104 -3.527 1.00 94.75 73 GLU A C 1
ATOM 586 O O . GLU A 1 73 ? 0.256 3.083 -4.594 1.00 94.75 73 GLU A O 1
ATOM 591 N N . VAL A 1 74 ? -0.223 2.136 -2.616 1.00 94.31 74 VAL A N 1
ATOM 592 C CA . VAL A 1 74 ? 0.689 0.991 -2.790 1.00 94.31 74 VAL A CA 1
ATOM 593 C C . VAL A 1 74 ? 0.313 0.152 -4.016 1.00 94.31 74 VAL A C 1
ATOM 595 O O . VAL A 1 74 ? 1.202 -0.333 -4.719 1.00 94.31 74 VAL A O 1
ATOM 598 N N . ALA A 1 75 ? -0.973 0.028 -4.349 1.00 95.69 75 ALA A N 1
ATOM 599 C CA . ALA A 1 75 ? -1.395 -0.644 -5.576 1.00 95.69 75 ALA A CA 1
ATOM 600 C C . ALA A 1 75 ? -0.817 0.028 -6.843 1.00 95.69 75 ALA A C 1
ATOM 602 O O . ALA A 1 75 ? -0.430 -0.669 -7.785 1.00 95.69 75 ALA A O 1
ATOM 603 N N . PHE A 1 76 ? -0.673 1.359 -6.856 1.00 94.94 76 PHE A N 1
ATOM 604 C CA . PHE A 1 76 ? -0.036 2.092 -7.959 1.00 94.94 76 PHE A CA 1
ATOM 605 C C . PHE A 1 76 ? 1.490 1.918 -8.022 1.00 94.94 76 PHE A C 1
ATOM 607 O O . PHE A 1 76 ? 2.070 2.077 -9.100 1.00 94.94 76 PHE A O 1
ATOM 614 N N . PHE A 1 77 ? 2.152 1.517 -6.929 1.00 95.06 77 PHE A N 1
ATOM 615 C CA . PHE A 1 77 ? 3.590 1.221 -6.960 1.00 95.06 77 PHE A CA 1
ATOM 616 C C . PHE A 1 77 ? 3.920 -0.000 -7.824 1.00 95.06 77 PHE A C 1
ATOM 618 O O . PHE A 1 77 ? 5.014 -0.053 -8.376 1.00 95.06 77 PHE A O 1
ATOM 625 N N . PHE A 1 78 ? 3.012 -0.967 -7.992 1.00 93.94 78 PHE A N 1
ATOM 626 C CA . PHE A 1 78 ? 3.281 -2.169 -8.793 1.00 93.94 78 PHE A CA 1
ATOM 627 C C . PHE A 1 78 ? 3.543 -1.877 -10.280 1.00 93.94 78 PHE A C 1
ATOM 629 O O . PHE A 1 78 ? 4.629 -2.222 -10.756 1.00 93.94 78 PHE A O 1
ATOM 636 N N . PRO A 1 79 ? 2.623 -1.240 -11.035 1.00 93.62 79 PRO A N 1
ATOM 637 C CA . PRO A 1 79 ? 2.879 -0.923 -12.439 1.00 93.62 79 PRO A CA 1
ATOM 638 C C . PRO A 1 79 ? 4.070 0.031 -12.588 1.00 93.62 79 PRO A C 1
ATOM 640 O O . PRO A 1 79 ? 4.926 -0.189 -13.446 1.00 93.62 79 PRO A O 1
ATOM 643 N N . TRP A 1 80 ? 4.204 1.021 -11.700 1.00 95.81 80 TRP A N 1
ATOM 644 C CA . TRP A 1 80 ? 5.368 1.907 -11.683 1.00 95.81 80 TRP A CA 1
ATOM 645 C C . TRP A 1 80 ? 6.685 1.132 -11.518 1.00 95.81 80 TRP A C 1
ATOM 647 O O . TRP A 1 80 ? 7.610 1.317 -12.309 1.00 95.81 80 TRP A O 1
ATOM 657 N N . ALA A 1 81 ? 6.762 0.212 -10.551 1.00 95.38 81 ALA A N 1
ATOM 658 C CA . ALA A 1 81 ? 7.963 -0.570 -10.272 1.00 95.38 81 ALA A CA 1
ATOM 659 C C . ALA A 1 81 ? 8.359 -1.461 -11.456 1.00 95.38 81 ALA A C 1
ATOM 661 O O . ALA A 1 81 ? 9.552 -1.621 -11.724 1.00 95.38 81 ALA A O 1
ATOM 662 N N . THR A 1 82 ? 7.386 -2.007 -12.197 1.00 93.56 82 THR A N 1
ATOM 663 C CA . THR A 1 82 ? 7.680 -2.798 -13.404 1.00 93.56 82 THR A CA 1
ATOM 664 C C . THR A 1 82 ? 8.320 -1.962 -14.513 1.00 93.56 82 THR A C 1
ATOM 666 O O . THR A 1 82 ? 9.298 -2.404 -15.118 1.00 93.56 82 THR A O 1
ATOM 669 N N . VAL A 1 83 ? 7.841 -0.733 -14.729 1.00 94.19 83 VAL A N 1
ATOM 670 C CA . VAL A 1 83 ? 8.390 0.176 -15.747 1.00 94.19 83 VAL A CA 1
ATOM 671 C C . VAL A 1 83 ? 9.741 0.726 -15.301 1.00 94.19 83 VAL A C 1
ATOM 673 O O . VAL A 1 83 ? 10.712 0.652 -16.050 1.00 94.19 83 VAL A O 1
ATOM 676 N N . PHE A 1 84 ? 9.837 1.220 -14.065 1.00 96.06 84 PHE A N 1
ATOM 677 C CA . PHE A 1 84 ? 11.074 1.767 -13.510 1.00 96.06 84 PHE A CA 1
ATOM 678 C C . PHE A 1 84 ? 12.196 0.718 -13.468 1.00 96.06 84 PHE A C 1
ATOM 680 O O . PHE A 1 84 ? 13.334 1.006 -13.846 1.00 96.06 84 PHE A O 1
ATOM 687 N N . GLY A 1 85 ? 11.876 -0.519 -13.074 1.00 95.50 85 GLY A N 1
ATOM 688 C CA . GLY A 1 85 ? 12.817 -1.639 -13.076 1.00 95.50 85 GLY A CA 1
ATOM 689 C C . GLY A 1 85 ? 13.315 -2.006 -14.478 1.00 95.50 85 GLY A C 1
ATOM 690 O O . GLY A 1 85 ? 14.506 -2.250 -14.662 1.00 95.50 85 GLY A O 1
ATOM 691 N N . GLY A 1 86 ? 12.436 -2.008 -15.485 1.00 95.25 86 GLY A N 1
ATOM 692 C CA . GLY A 1 86 ? 12.849 -2.243 -16.871 1.00 95.25 86 GLY A CA 1
ATOM 693 C C . GLY A 1 86 ? 13.664 -1.084 -17.455 1.00 95.25 86 GLY A C 1
ATOM 694 O O . GLY A 1 86 ? 14.690 -1.318 -18.090 1.00 95.25 86 GLY A O 1
ATOM 695 N N . ALA A 1 87 ? 13.276 0.163 -17.176 1.00 95.69 87 ALA A N 1
ATOM 696 C CA . ALA A 1 87 ? 13.999 1.358 -17.611 1.00 95.69 87 ALA A CA 1
ATOM 697 C C . ALA A 1 87 ? 15.421 1.414 -17.028 1.00 95.69 87 ALA A C 1
ATOM 699 O O . ALA A 1 87 ? 16.384 1.669 -17.748 1.00 95.69 87 ALA A O 1
ATOM 700 N N . THR A 1 88 ? 15.586 1.096 -15.741 1.00 95.50 88 THR A N 1
ATOM 701 C CA . THR A 1 88 ? 16.914 1.044 -15.103 1.00 95.50 88 THR A CA 1
ATOM 702 C C . THR A 1 88 ? 17.804 -0.070 -15.656 1.00 95.50 88 THR A C 1
ATOM 704 O O . THR A 1 88 ? 19.007 0.140 -15.793 1.00 95.50 88 THR A O 1
ATOM 707 N N . GLN A 1 89 ? 17.244 -1.222 -16.038 1.00 95.00 89 GLN A N 1
ATOM 708 C CA . GLN A 1 89 ? 18.002 -2.273 -16.734 1.00 95.00 89 GLN A CA 1
ATOM 709 C C . GLN A 1 89 ? 18.412 -1.847 -18.152 1.00 95.00 89 GLN A C 1
ATOM 711 O O . GLN A 1 89 ? 19.549 -2.075 -18.559 1.00 95.00 89 GLN A O 1
ATOM 716 N N . LEU A 1 90 ? 17.512 -1.199 -18.900 1.00 95.62 90 LEU A N 1
ATOM 717 C CA . LEU A 1 90 ? 17.784 -0.691 -20.252 1.00 95.62 90 LEU A CA 1
ATOM 718 C C . LEU A 1 90 ? 18.819 0.447 -20.264 1.00 95.62 90 LEU A C 1
ATOM 720 O O . LEU A 1 90 ? 19.524 0.623 -21.260 1.00 95.62 90 LEU A O 1
ATOM 724 N N . ALA A 1 91 ? 18.940 1.185 -19.157 1.00 95.56 91 ALA A N 1
ATOM 725 C CA . ALA A 1 91 ? 19.939 2.231 -18.973 1.00 95.56 91 ALA A CA 1
ATOM 726 C C . ALA A 1 91 ? 21.380 1.692 -18.849 1.00 95.56 91 ALA A C 1
ATOM 728 O O . ALA A 1 91 ? 22.330 2.473 -18.960 1.00 95.56 91 ALA A O 1
ATOM 729 N N . ASP A 1 92 ? 21.576 0.381 -18.652 1.00 94.44 92 ASP A N 1
ATOM 730 C CA . ASP A 1 92 ? 22.911 -0.219 -18.663 1.00 94.44 92 ASP A CA 1
ATOM 731 C C . ASP A 1 92 ? 23.513 -0.174 -20.081 1.00 94.44 92 ASP A C 1
ATOM 733 O O . ASP A 1 92 ? 22.983 -0.708 -21.064 1.00 94.44 92 ASP A O 1
ATOM 737 N N . THR A 1 93 ? 24.669 0.478 -20.189 1.00 92.94 93 THR A N 1
ATOM 738 C CA . THR A 1 93 ? 25.419 0.619 -21.441 1.00 92.94 93 THR A CA 1
ATOM 739 C C . THR A 1 93 ? 26.163 -0.652 -21.835 1.00 92.94 93 THR A C 1
ATOM 741 O O . THR A 1 93 ? 26.613 -0.755 -22.974 1.00 92.94 93 THR A O 1
ATOM 744 N N . ARG A 1 94 ? 26.286 -1.625 -20.926 1.00 93.50 94 ARG A N 1
ATOM 745 C CA . ARG A 1 94 ? 26.976 -2.905 -21.150 1.00 93.50 94 ARG A CA 1
ATOM 746 C C . ARG A 1 94 ? 26.062 -3.996 -21.704 1.00 93.50 94 ARG A C 1
ATOM 748 O O . ARG A 1 94 ? 26.532 -5.105 -21.956 1.00 93.50 94 ARG A O 1
ATOM 755 N N . LEU A 1 95 ? 24.768 -3.716 -21.851 1.00 93.44 95 LEU A N 1
ATOM 756 C CA . LEU A 1 95 ? 23.806 -4.694 -22.339 1.00 93.44 95 LEU A CA 1
ATOM 757 C C . LEU A 1 95 ? 24.067 -5.049 -23.808 1.00 93.44 95 LEU A C 1
ATOM 759 O O . LEU A 1 95 ? 24.322 -4.167 -24.625 1.00 93.44 95 LEU A O 1
ATOM 763 N N . SER A 1 96 ? 23.948 -6.334 -24.154 1.00 93.44 96 SER A N 1
ATOM 764 C CA . SER A 1 96 ? 23.963 -6.753 -25.557 1.00 93.44 96 SER A CA 1
ATOM 765 C C . SER A 1 96 ? 22.692 -6.302 -26.274 1.00 93.44 96 SER A C 1
ATOM 767 O O . SER A 1 96 ? 21.620 -6.198 -25.668 1.00 93.44 96 SER A O 1
ATOM 769 N N . ASP A 1 97 ? 22.789 -6.096 -27.586 1.00 91.62 97 ASP A N 1
ATOM 770 C CA . ASP A 1 97 ? 21.651 -5.631 -28.380 1.00 91.62 97 ASP A CA 1
ATOM 771 C C . ASP A 1 97 ? 20.468 -6.614 -28.337 1.00 91.62 97 ASP A C 1
ATOM 773 O O . ASP A 1 97 ? 19.313 -6.200 -28.267 1.00 91.62 97 ASP A O 1
ATOM 777 N N . ASP A 1 98 ? 20.736 -7.923 -28.301 1.00 92.31 98 ASP A N 1
ATOM 778 C CA . ASP A 1 98 ? 19.691 -8.946 -28.172 1.00 92.31 98 ASP A CA 1
ATOM 779 C C . ASP A 1 98 ? 18.998 -8.899 -26.807 1.00 92.31 98 ASP A C 1
ATOM 781 O O . ASP A 1 98 ? 17.776 -9.033 -26.721 1.00 92.31 98 ASP A O 1
ATOM 785 N N . ALA A 1 99 ? 19.751 -8.681 -25.725 1.00 92.38 99 ALA A N 1
ATOM 786 C CA . ALA A 1 99 ? 19.169 -8.546 -24.393 1.00 92.38 99 ALA A CA 1
ATOM 787 C C . ALA A 1 99 ? 18.301 -7.286 -24.301 1.00 92.38 99 ALA A C 1
ATOM 789 O O . ALA A 1 99 ? 17.185 -7.337 -23.782 1.00 92.38 99 ALA A O 1
ATOM 790 N N . ARG A 1 100 ? 18.776 -6.171 -24.863 1.00 94.25 100 ARG A N 1
ATOM 791 C CA . ARG A 1 100 ? 18.054 -4.896 -24.843 1.00 94.25 100 ARG A CA 1
ATOM 792 C C . ARG A 1 100 ? 16.800 -4.944 -25.728 1.00 94.25 100 ARG A C 1
ATOM 794 O O . ARG A 1 100 ? 15.777 -4.399 -25.319 1.00 94.25 100 ARG A O 1
ATOM 801 N N . ARG A 1 101 ? 16.824 -5.656 -26.867 1.00 92.94 101 ARG A N 1
ATOM 802 C CA . ARG A 1 101 ? 15.628 -5.930 -27.693 1.00 92.94 101 ARG A CA 1
ATOM 803 C C . ARG A 1 101 ? 14.565 -6.671 -26.883 1.00 92.94 101 ARG A C 1
ATOM 805 O O . ARG A 1 101 ? 13.448 -6.189 -26.751 1.00 92.94 101 ARG A O 1
ATOM 812 N N . ASN A 1 102 ? 14.950 -7.777 -26.244 1.00 93.69 102 ASN A N 1
ATOM 813 C CA . ASN A 1 102 ? 14.035 -8.574 -25.423 1.00 93.69 102 ASN A CA 1
ATOM 814 C C . ASN A 1 102 ? 13.461 -7.797 -24.224 1.00 93.69 102 ASN A C 1
ATOM 816 O O . ASN A 1 102 ? 12.305 -8.001 -23.859 1.00 93.69 102 ASN A O 1
ATOM 820 N N . LEU A 1 103 ? 14.254 -6.931 -23.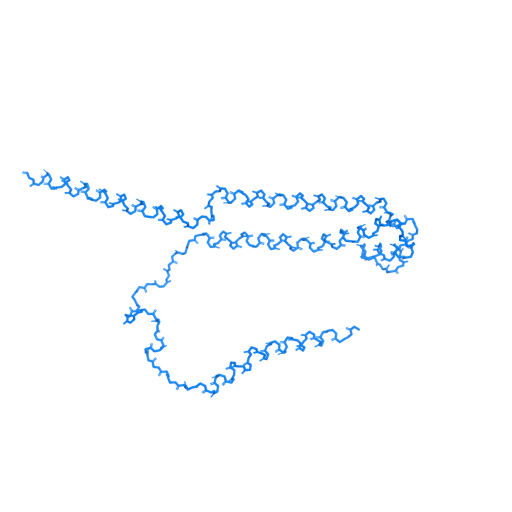584 1.00 93.81 103 LEU A N 1
ATOM 821 C CA . LEU A 1 103 ? 13.770 -6.079 -22.492 1.00 93.81 103 LEU A CA 1
ATOM 822 C C . LEU A 1 103 ? 12.819 -4.987 -22.988 1.00 93.81 103 LEU A C 1
ATOM 824 O O . LEU A 1 103 ? 11.814 -4.731 -22.331 1.00 93.81 103 LEU A O 1
ATOM 828 N N . THR A 1 104 ? 13.117 -4.382 -24.139 1.00 93.81 104 THR A N 1
ATOM 829 C CA . THR A 1 104 ? 12.246 -3.383 -24.773 1.00 93.81 104 THR A CA 1
ATOM 830 C C . THR A 1 104 ? 10.890 -3.998 -25.112 1.00 93.81 104 THR A C 1
ATOM 832 O O . THR A 1 104 ? 9.865 -3.446 -24.717 1.00 93.81 104 THR A O 1
ATOM 835 N N . ASP A 1 105 ? 10.884 -5.181 -25.738 1.00 94.44 105 ASP A N 1
ATOM 836 C CA . ASP A 1 105 ? 9.651 -5.906 -26.062 1.00 94.44 105 ASP A CA 1
ATOM 837 C C . ASP A 1 105 ? 8.819 -6.193 -24.802 1.00 94.44 105 ASP A C 1
ATOM 839 O O . ASP A 1 105 ? 7.618 -5.958 -24.787 1.00 94.44 105 ASP A O 1
ATOM 843 N N . ARG A 1 106 ? 9.449 -6.641 -23.707 1.00 92.12 106 ARG A N 1
ATOM 844 C CA . ARG A 1 106 ? 8.748 -6.925 -22.439 1.00 92.12 106 ARG A CA 1
ATOM 845 C C . ARG A 1 106 ? 8.187 -5.680 -21.761 1.00 92.12 106 ARG A C 1
ATOM 847 O O . ARG A 1 106 ? 7.114 -5.754 -21.176 1.00 92.12 106 ARG A O 1
ATOM 854 N N . LEU A 1 107 ? 8.922 -4.570 -21.784 1.00 91.50 107 LEU A N 1
ATOM 855 C CA . LEU A 1 107 ? 8.503 -3.326 -21.133 1.00 91.50 107 LEU A CA 1
ATOM 856 C C . LEU A 1 107 ? 7.325 -2.674 -21.865 1.00 91.50 107 LEU A C 1
ATOM 858 O O . LEU A 1 107 ? 6.447 -2.104 -21.225 1.00 91.50 107 LEU A O 1
ATOM 862 N N . LEU A 1 108 ? 7.306 -2.778 -23.192 1.00 91.81 108 LEU A N 1
ATOM 863 C CA . LEU A 1 108 ? 6.240 -2.246 -24.039 1.00 91.81 108 LEU A CA 1
ATOM 864 C C . LEU A 1 108 ? 5.103 -3.252 -24.292 1.00 91.81 108 LEU A C 1
ATOM 866 O O . LEU A 1 108 ? 4.197 -2.948 -25.062 1.00 91.81 108 LEU A O 1
ATOM 870 N N . ASP A 1 109 ? 5.157 -4.431 -23.661 1.00 91.88 109 ASP A N 1
ATOM 871 C CA . ASP A 1 109 ? 4.216 -5.545 -23.863 1.00 91.88 109 ASP A CA 1
ATOM 872 C C . ASP A 1 109 ? 4.047 -5.935 -25.349 1.00 91.88 109 ASP A C 1
ATOM 874 O O . ASP A 1 109 ? 2.960 -6.234 -25.845 1.00 91.88 109 ASP A O 1
ATOM 878 N N . LEU A 1 110 ? 5.152 -5.898 -26.097 1.00 92.81 110 LEU A N 1
ATOM 879 C CA . LEU A 1 110 ? 5.211 -6.263 -27.507 1.00 92.81 110 LEU A CA 1
ATOM 880 C C . LEU A 1 110 ? 5.468 -7.762 -27.679 1.00 92.81 110 LEU A C 1
ATOM 882 O O . LEU A 1 110 ? 6.026 -8.451 -26.822 1.00 92.81 110 LEU A O 1
ATOM 886 N N . THR A 1 111 ? 5.111 -8.280 -28.856 1.00 92.75 111 THR A N 1
ATOM 887 C CA . THR A 1 111 ? 5.465 -9.658 -29.216 1.00 92.75 111 THR A CA 1
ATOM 888 C C . THR A 1 111 ? 6.993 -9.789 -29.313 1.00 92.75 111 THR A C 1
ATOM 890 O O . THR A 1 111 ? 7.627 -8.928 -29.931 1.00 92.75 111 THR A O 1
ATOM 893 N N . PRO A 1 112 ? 7.606 -10.852 -28.756 1.00 90.06 112 PRO A N 1
ATOM 894 C CA . PRO A 1 112 ? 9.056 -11.019 -28.798 1.00 90.06 112 PRO A CA 1
ATOM 895 C C . PRO A 1 112 ? 9.616 -10.987 -30.225 1.00 90.06 112 PRO A C 1
ATOM 897 O O . PRO A 1 112 ? 9.128 -11.705 -31.100 1.00 90.06 112 PRO A O 1
ATOM 900 N N . GLY A 1 113 ? 10.659 -10.185 -30.448 1.00 85.88 113 GLY A N 1
ATOM 901 C CA . GLY A 1 113 ? 11.335 -10.049 -31.741 1.00 85.88 113 GLY A CA 1
ATOM 902 C C . GLY A 1 113 ? 10.689 -9.049 -32.704 1.00 85.88 113 GLY A C 1
ATOM 903 O O . GLY A 1 113 ? 11.046 -9.039 -33.881 1.00 85.88 113 GLY A O 1
ATOM 904 N N . THR A 1 114 ? 9.749 -8.221 -32.237 1.00 88.75 114 THR A N 1
ATOM 905 C CA 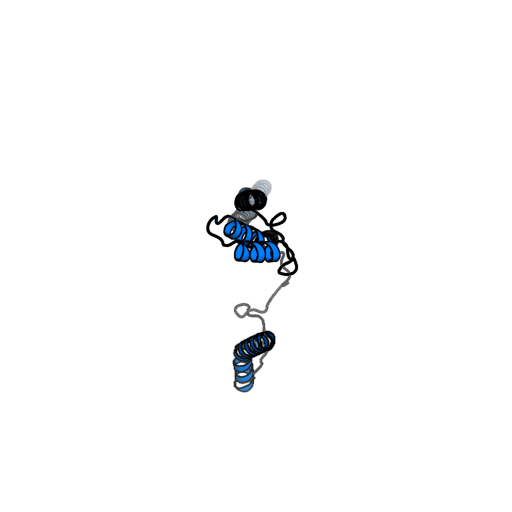. THR A 1 114 ? 9.131 -7.164 -33.061 1.00 88.75 114 THR A CA 1
ATOM 906 C C . THR A 1 114 ? 9.963 -5.886 -33.120 1.00 88.75 114 THR A C 1
ATOM 908 O O . THR A 1 114 ? 9.931 -5.192 -34.137 1.00 88.75 114 THR A O 1
ATOM 911 N N . THR A 1 115 ? 10.743 -5.589 -32.078 1.00 89.50 115 THR A N 1
ATOM 912 C CA . THR A 1 115 ? 11.619 -4.413 -32.033 1.00 89.50 115 THR A CA 1
ATOM 913 C C . THR A 1 115 ? 12.802 -4.544 -32.999 1.00 89.50 115 THR A C 1
ATOM 915 O O . THR A 1 115 ? 13.641 -5.442 -32.878 1.00 89.50 115 THR A O 1
ATOM 918 N N . THR A 1 116 ? 12.921 -3.595 -33.927 1.00 89.19 116 THR A N 1
ATOM 919 C CA . THR A 1 116 ? 14.101 -3.410 -34.785 1.00 89.19 116 THR A CA 1
ATOM 920 C C . THR A 1 116 ? 15.095 -2.432 -34.147 1.00 89.19 116 THR A C 1
ATOM 922 O O . THR A 1 116 ? 14.790 -1.783 -33.145 1.00 89.19 116 THR A O 1
ATOM 925 N N . THR A 1 117 ? 16.295 -2.309 -34.723 1.00 84.44 117 THR A N 1
ATOM 926 C CA . THR A 1 117 ? 17.366 -1.416 -34.237 1.00 84.44 117 THR A CA 1
ATOM 927 C C . THR A 1 117 ? 16.921 0.043 -34.091 1.00 84.44 117 THR A C 1
ATOM 929 O O . THR A 1 117 ? 17.373 0.718 -33.173 1.00 84.44 117 THR A O 1
ATOM 932 N N . ASP A 1 118 ? 16.002 0.506 -34.940 1.00 85.25 118 ASP A N 1
ATOM 933 C CA . ASP A 1 118 ? 15.538 1.899 -34.943 1.00 85.25 118 ASP A CA 1
ATOM 934 C C . ASP A 1 118 ? 14.446 2.167 -33.898 1.00 85.25 118 ASP A C 1
ATOM 936 O O . ASP A 1 118 ? 14.270 3.295 -33.449 1.00 85.25 118 ASP A O 1
ATOM 940 N N . THR A 1 119 ? 13.705 1.129 -33.505 1.00 87.50 119 THR A N 1
ATOM 941 C CA . THR A 1 119 ? 12.582 1.218 -32.551 1.00 87.50 119 THR A CA 1
ATOM 942 C C . THR A 1 119 ? 12.959 0.826 -31.123 1.00 87.50 119 THR A C 1
ATOM 944 O O . THR A 1 119 ? 12.134 0.889 -30.216 1.00 87.50 119 THR A O 1
ATOM 947 N N . MET A 1 120 ? 14.194 0.376 -30.918 1.00 89.62 120 MET A N 1
ATOM 948 C CA . MET A 1 120 ? 14.698 -0.069 -29.626 1.00 89.62 120 MET A CA 1
ATOM 949 C C . MET A 1 120 ? 14.933 1.118 -28.686 1.00 89.62 120 MET A C 1
ATOM 951 O O . MET A 1 120 ? 15.559 2.103 -29.073 1.00 89.62 120 MET A O 1
ATOM 955 N N . ILE A 1 121 ? 14.510 0.994 -27.424 1.00 92.81 121 ILE A N 1
ATOM 956 C CA . ILE A 1 121 ? 14.794 2.004 -26.398 1.00 92.81 121 ILE A CA 1
ATOM 957 C C . ILE A 1 121 ? 16.304 2.025 -26.139 1.00 92.81 121 ILE A C 1
ATOM 959 O O . ILE A 1 121 ? 16.886 1.026 -25.704 1.00 92.81 121 ILE A O 1
ATOM 963 N N . GLN A 1 122 ? 16.949 3.164 -26.393 1.00 94.44 122 GLN A N 1
ATOM 964 C CA . GLN A 1 122 ? 18.375 3.328 -26.128 1.00 94.44 122 GLN A CA 1
ATOM 965 C C . GLN A 1 122 ? 18.645 3.629 -24.650 1.00 94.44 122 GLN A C 1
ATOM 967 O O . GLN A 1 122 ? 17.766 4.064 -23.913 1.00 94.44 122 GLN A O 1
ATOM 972 N N . ALA A 1 123 ? 19.894 3.448 -24.210 1.00 93.69 123 ALA A N 1
ATOM 973 C CA . ALA A 1 123 ? 20.279 3.692 -22.817 1.00 93.69 123 ALA A CA 1
ATOM 974 C C . ALA A 1 123 ? 20.018 5.139 -22.358 1.00 93.69 123 ALA A C 1
ATOM 976 O O . ALA A 1 123 ? 19.656 5.357 -21.204 1.00 93.69 123 ALA A O 1
ATOM 977 N N . ALA A 1 124 ? 20.180 6.123 -23.250 1.00 93.81 124 ALA A N 1
ATOM 978 C CA . ALA A 1 124 ? 19.895 7.523 -22.942 1.00 93.81 124 ALA A CA 1
ATOM 979 C C . ALA A 1 124 ? 18.395 7.751 -22.690 1.00 93.81 124 ALA A C 1
ATOM 981 O O . ALA A 1 124 ? 18.025 8.319 -21.663 1.00 93.81 124 ALA A O 1
ATOM 982 N N . ASP A 1 125 ? 17.541 7.228 -23.572 1.00 94.94 125 ASP A N 1
ATOM 983 C CA . ASP A 1 125 ? 16.083 7.333 -23.451 1.00 94.94 125 ASP A CA 1
ATOM 984 C C . ASP A 1 125 ? 15.568 6.552 -22.235 1.00 94.94 125 ASP A C 1
ATOM 986 O O . ASP A 1 125 ? 14.708 7.025 -21.497 1.00 94.94 125 ASP A O 1
ATOM 990 N N . ALA A 1 126 ? 16.147 5.378 -21.970 1.00 95.56 126 ALA A N 1
ATOM 991 C CA . ALA A 1 126 ? 15.850 4.570 -20.793 1.00 95.56 126 ALA A CA 1
ATOM 992 C C . ALA A 1 126 ? 16.214 5.288 -19.487 1.00 95.56 126 ALA A C 1
ATOM 994 O O . ALA A 1 126 ? 15.446 5.257 -18.526 1.00 95.56 126 ALA A O 1
ATOM 995 N N . MET A 1 127 ? 17.363 5.970 -19.451 1.00 95.44 127 MET A N 1
ATOM 996 C CA . MET A 1 127 ? 17.767 6.788 -18.308 1.00 95.44 127 MET A CA 1
ATOM 997 C C . MET A 1 127 ? 16.800 7.957 -18.103 1.00 95.44 127 MET A C 1
ATOM 999 O O . MET A 1 127 ? 16.416 8.245 -16.968 1.00 95.44 127 MET A O 1
ATOM 1003 N N . GLN A 1 128 ? 16.370 8.610 -19.186 1.00 96.38 128 GLN A N 1
ATOM 1004 C CA . GLN A 1 128 ? 15.360 9.661 -19.108 1.00 96.38 128 GLN A CA 1
ATOM 1005 C C . GLN A 1 128 ? 14.036 9.112 -18.560 1.00 96.38 128 GLN A C 1
ATOM 1007 O O . GLN A 1 128 ? 13.498 9.697 -17.624 1.00 96.38 128 GLN A O 1
ATOM 1012 N N . LEU A 1 129 ? 13.570 7.964 -19.062 1.00 95.00 129 LEU A N 1
ATOM 1013 C CA . LEU A 1 129 ? 12.363 7.283 -18.584 1.00 95.00 129 LEU A CA 1
ATOM 1014 C C . LEU A 1 129 ? 12.454 6.900 -17.096 1.00 95.00 129 LEU A C 1
ATOM 1016 O O . LEU A 1 129 ? 11.478 7.026 -16.357 1.00 95.00 129 LEU A O 1
ATOM 1020 N N . ALA A 1 130 ? 13.625 6.452 -16.636 1.00 95.75 130 ALA A N 1
ATOM 1021 C CA . ALA A 1 130 ? 13.854 6.131 -15.230 1.00 95.75 130 ALA A CA 1
ATOM 1022 C C . ALA A 1 130 ? 13.745 7.384 -14.345 1.00 95.75 130 ALA A C 1
ATOM 1024 O O . ALA A 1 130 ? 13.060 7.354 -13.322 1.00 95.75 130 ALA A O 1
ATOM 1025 N N . TRP A 1 131 ? 14.362 8.499 -14.746 1.00 95.94 131 TRP A N 1
ATOM 1026 C CA . TRP A 1 131 ? 14.266 9.760 -14.005 1.00 95.94 131 TRP A CA 1
ATOM 1027 C C . TRP A 1 131 ? 12.860 10.357 -14.022 1.00 95.94 131 TRP A C 1
ATOM 1029 O O . TRP A 1 131 ? 12.414 10.847 -12.984 1.00 95.94 131 TRP A O 1
ATOM 1039 N N . THR A 1 132 ? 12.146 10.296 -15.151 1.00 96.12 132 THR A N 1
ATOM 1040 C CA . THR A 1 132 ? 10.749 10.752 -15.212 1.00 96.12 132 THR A CA 1
ATOM 1041 C C . THR A 1 132 ? 9.867 9.892 -14.321 1.00 96.12 132 THR A C 1
ATOM 1043 O O . THR A 1 132 ? 9.164 10.433 -13.476 1.00 96.12 132 THR A O 1
ATOM 1046 N N . GLY A 1 133 ? 9.989 8.562 -14.406 1.00 95.38 133 GLY A N 1
ATOM 1047 C CA . GLY A 1 133 ? 9.242 7.651 -13.542 1.00 95.38 133 GLY A CA 1
ATOM 1048 C C . GLY A 1 133 ? 9.539 7.886 -12.059 1.00 95.38 133 GLY A C 1
ATOM 1049 O O . GLY A 1 133 ? 8.625 7.885 -11.238 1.00 95.38 133 GLY A O 1
ATOM 1050 N N . PHE A 1 134 ? 10.798 8.135 -11.695 1.00 96.50 134 PHE A N 1
ATOM 1051 C CA . PHE A 1 134 ? 11.166 8.490 -10.323 1.00 96.50 134 PHE A CA 1
ATOM 1052 C C . PHE A 1 134 ? 10.537 9.818 -9.867 1.00 96.50 134 PHE A C 1
ATOM 1054 O O . PHE A 1 134 ? 10.074 9.930 -8.733 1.00 96.50 134 PHE A O 1
ATOM 1061 N N . GLY A 1 135 ? 10.494 10.821 -10.745 1.00 97.38 135 GLY A N 1
ATOM 1062 C CA . GLY A 1 135 ? 9.821 12.090 -10.472 1.00 97.38 135 GLY A CA 1
ATOM 1063 C C . GLY A 1 135 ? 8.316 11.919 -10.260 1.00 97.38 135 GLY A C 1
ATOM 1064 O O . GLY A 1 135 ? 7.781 12.429 -9.275 1.00 97.38 135 GLY A O 1
ATOM 1065 N N . ASP A 1 136 ? 7.655 11.154 -11.129 1.00 95.62 136 ASP A N 1
ATOM 1066 C CA . ASP A 1 136 ? 6.211 10.913 -11.070 1.00 95.62 136 ASP A CA 1
ATOM 1067 C C . ASP A 1 136 ? 5.799 10.262 -9.744 1.00 95.62 136 ASP A C 1
ATOM 1069 O O . ASP A 1 136 ? 4.865 10.735 -9.091 1.00 95.62 136 ASP A O 1
ATOM 1073 N N . ILE A 1 137 ? 6.527 9.230 -9.291 1.00 95.75 137 ILE A N 1
ATOM 1074 C CA . ILE A 1 137 ? 6.214 8.569 -8.014 1.00 95.75 137 ILE A CA 1
ATOM 1075 C C . ILE A 1 137 ? 6.474 9.483 -6.815 1.00 95.75 137 ILE A C 1
ATOM 1077 O O . ILE A 1 137 ? 5.721 9.447 -5.844 1.00 95.75 137 ILE A O 1
ATOM 1081 N N . LEU A 1 138 ? 7.500 10.338 -6.878 1.00 96.50 138 LEU A N 1
ATOM 1082 C CA . LEU A 1 138 ? 7.810 11.281 -5.805 1.00 96.50 138 LEU A CA 1
ATOM 1083 C C . LEU A 1 138 ? 6.709 12.333 -5.684 1.00 96.50 138 LEU A C 1
ATOM 1085 O O . LEU A 1 138 ? 6.264 12.620 -4.575 1.00 96.50 138 LEU A O 1
ATOM 1089 N N . VAL A 1 139 ? 6.239 12.877 -6.810 1.00 96.62 139 VAL A N 1
ATOM 1090 C CA . VAL A 1 139 ? 5.120 13.828 -6.832 1.00 96.62 139 VAL A CA 1
ATOM 1091 C C . VAL A 1 139 ? 3.840 13.164 -6.328 1.00 96.62 139 VAL A C 1
ATOM 1093 O O . VAL A 1 139 ? 3.166 13.732 -5.469 1.00 96.62 139 VAL A O 1
ATOM 1096 N N . PHE A 1 140 ? 3.529 11.958 -6.808 1.00 94.81 140 PHE A N 1
ATOM 1097 C CA . PHE A 1 140 ? 2.363 11.192 -6.369 1.00 94.81 140 PHE A CA 1
ATOM 1098 C C . PHE A 1 140 ? 2.372 10.952 -4.850 1.00 94.81 140 PHE A C 1
ATOM 1100 O O . PHE A 1 140 ? 1.421 11.325 -4.159 1.00 94.81 140 PHE A O 1
ATOM 1107 N N . PHE A 1 141 ? 3.488 10.444 -4.321 1.00 95.38 141 PHE A N 1
ATOM 1108 C CA . PHE A 1 141 ? 3.684 10.203 -2.891 1.00 95.38 141 PHE A CA 1
ATOM 1109 C C . PHE A 1 141 ? 3.647 11.502 -2.070 1.00 95.38 141 PHE A C 1
ATOM 1111 O O . PHE A 1 141 ? 3.058 11.557 -0.990 1.00 95.38 141 PHE A O 1
ATOM 1118 N N . ALA A 1 142 ? 4.235 12.592 -2.575 1.00 96.62 142 ALA A N 1
ATOM 1119 C CA . ALA A 1 142 ? 4.250 13.880 -1.883 1.00 96.62 142 ALA A CA 1
ATOM 1120 C C . ALA A 1 142 ? 2.841 14.463 -1.705 1.00 96.62 142 ALA A C 1
ATOM 1122 O O . ALA A 1 142 ? 2.534 14.996 -0.636 1.00 96.62 142 ALA A O 1
ATOM 1123 N N . VAL A 1 143 ? 1.969 14.342 -2.711 1.00 95.75 143 VAL A N 1
ATOM 1124 C CA . VAL A 1 143 ? 0.571 14.795 -2.616 1.00 95.75 143 VAL A CA 1
ATOM 1125 C C . VAL A 1 143 ? -0.164 14.062 -1.491 1.00 95.75 143 VAL A C 1
ATOM 1127 O O . VAL A 1 143 ? -0.854 14.696 -0.686 1.00 95.75 143 VAL A O 1
ATOM 1130 N N . LEU A 1 144 ? 0.020 12.747 -1.384 1.00 93.44 144 LEU A N 1
ATOM 1131 C CA . LEU A 1 144 ? -0.608 11.945 -0.335 1.00 93.44 144 LEU A CA 1
ATOM 1132 C C . LEU A 1 144 ? -0.001 12.220 1.040 1.00 93.44 144 LEU A C 1
ATOM 1134 O O . LEU A 1 144 ? -0.740 12.363 2.016 1.00 93.44 144 LEU A O 1
ATOM 1138 N N . MET A 1 145 ? 1.313 12.433 1.111 1.00 95.31 145 MET A N 1
ATOM 1139 C CA . MET A 1 145 ? 1.985 12.846 2.341 1.00 95.31 145 MET A CA 1
ATOM 1140 C C . MET A 1 145 ? 1.470 14.196 2.857 1.00 95.31 145 MET A C 1
ATOM 1142 O O . MET A 1 145 ? 1.294 14.360 4.063 1.00 95.31 145 MET A O 1
ATOM 1146 N N . VAL A 1 146 ? 1.167 15.153 1.972 1.00 96.56 146 VAL A N 1
ATOM 1147 C CA . VAL A 1 146 ? 0.527 16.424 2.357 1.00 96.56 146 VAL A CA 1
ATOM 1148 C C . VAL A 1 146 ? -0.873 16.181 2.925 1.00 96.56 146 VAL A C 1
ATOM 1150 O O . VAL A 1 146 ? -1.211 16.742 3.969 1.00 96.56 146 VAL A O 1
ATOM 1153 N N . GLY A 1 147 ? -1.677 15.326 2.286 1.00 93.25 147 GLY A N 1
ATOM 1154 C CA . GLY A 1 147 ? -3.002 14.950 2.790 1.00 93.25 147 GLY A CA 1
ATOM 1155 C C . GLY A 1 147 ? -2.936 14.281 4.167 1.00 93.25 147 GLY A C 1
ATOM 1156 O O . GLY A 1 147 ? -3.669 14.654 5.085 1.00 93.25 147 GLY A O 1
ATOM 1157 N N . PHE A 1 148 ? -2.002 13.353 4.348 1.00 94.38 148 PHE A N 1
ATOM 1158 C CA . PHE A 1 148 ? -1.750 12.703 5.629 1.00 94.38 148 PHE A CA 1
ATOM 1159 C C . PHE A 1 148 ? -1.285 13.691 6.702 1.00 94.38 148 PHE A C 1
ATOM 1161 O O . PHE A 1 148 ? -1.847 13.720 7.798 1.00 94.38 148 PHE A O 1
ATOM 1168 N N . ALA A 1 149 ? -0.313 14.548 6.381 1.00 95.31 149 ALA A N 1
ATOM 1169 C CA . ALA A 1 149 ? 0.184 15.579 7.286 1.00 95.31 149 ALA A CA 1
ATOM 1170 C C . ALA A 1 149 ? -0.923 16.559 7.698 1.00 95.31 149 ALA A C 1
ATOM 1172 O O . ALA A 1 149 ? -0.961 16.987 8.852 1.00 95.31 149 ALA A O 1
ATOM 1173 N N . TYR A 1 150 ? -1.856 16.879 6.795 1.00 94.38 150 TYR A N 1
ATOM 1174 C CA . TYR A 1 150 ? -3.029 17.691 7.114 1.00 94.38 150 TYR A CA 1
ATOM 1175 C C . TYR A 1 150 ? -3.919 17.017 8.168 1.00 94.38 150 TYR A C 1
ATOM 1177 O O . TYR A 1 150 ? -4.226 17.631 9.193 1.00 94.38 150 TYR A O 1
ATOM 1185 N N . VAL A 1 151 ? -4.293 15.751 7.955 1.00 92.44 151 VAL A N 1
ATOM 1186 C CA . VAL A 1 151 ? -5.140 14.993 8.898 1.00 92.44 151 VAL A CA 1
ATOM 1187 C C . VAL A 1 151 ? -4.443 14.836 10.252 1.00 92.44 151 VAL A C 1
ATOM 1189 O O . VAL A 1 151 ? -5.057 15.039 11.302 1.00 92.44 151 VAL A O 1
ATOM 1192 N N . TRP A 1 152 ? -3.137 14.565 10.233 1.00 91.81 152 TRP A N 1
ATOM 1193 C CA . TRP A 1 152 ? -2.312 14.500 11.434 1.00 91.81 152 TRP A CA 1
ATOM 1194 C C . TRP A 1 152 ? -2.281 15.837 12.179 1.00 91.81 152 TRP A C 1
ATOM 1196 O O . TRP A 1 152 ? -2.536 15.888 13.381 1.00 91.81 152 TRP A O 1
ATOM 1206 N N . SER A 1 153 ? -2.015 16.941 11.477 1.00 92.25 153 SER A N 1
ATOM 1207 C CA . SER A 1 153 ? -1.957 18.278 12.075 1.00 92.25 153 SER A CA 1
ATOM 1208 C C . SER A 1 153 ? -3.296 18.714 12.670 1.00 92.25 153 SER A C 1
ATOM 1210 O O . SER A 1 153 ? -3.306 19.506 13.614 1.00 92.25 153 SER A O 1
ATOM 1212 N N . ARG A 1 154 ? -4.424 18.228 12.140 1.00 89.50 154 ARG A N 1
ATOM 1213 C CA . ARG A 1 154 ? -5.751 18.487 12.715 1.00 89.50 154 ARG A CA 1
ATOM 1214 C C . ARG A 1 154 ? -6.014 17.722 14.011 1.00 89.50 154 ARG A C 1
ATOM 1216 O O . ARG A 1 154 ? -6.909 18.108 14.759 1.00 89.50 154 ARG A O 1
ATOM 1223 N N . GLY A 1 155 ? -5.230 16.688 14.309 1.00 86.31 155 GLY A N 1
ATOM 1224 C CA . GLY A 1 155 ? -5.445 15.834 15.475 1.00 86.31 155 GLY A CA 1
ATOM 1225 C C . GLY A 1 155 ? -6.636 14.889 15.307 1.00 86.31 155 GLY A C 1
ATOM 1226 O O . GLY A 1 155 ? -7.127 14.353 16.297 1.00 86.31 155 GLY A O 1
ATOM 1227 N N . ASP A 1 156 ? -7.076 14.636 14.068 1.00 84.44 156 ASP A N 1
ATOM 1228 C CA . ASP A 1 156 ? -8.148 13.673 13.763 1.00 84.44 156 ASP A CA 1
ATOM 1229 C C . ASP A 1 156 ? -7.730 12.227 14.138 1.00 84.44 156 ASP A C 1
ATOM 1231 O O . ASP A 1 156 ? -8.560 11.324 14.192 1.00 84.44 156 ASP A O 1
ATOM 1235 N N . LEU A 1 157 ? -6.447 12.015 14.463 1.00 84.69 157 LEU A N 1
ATOM 1236 C CA . LEU A 1 157 ? -5.868 10.758 14.947 1.00 84.69 157 LEU A CA 1
ATOM 1237 C C . LEU A 1 157 ? -5.635 10.724 16.477 1.00 84.69 157 LEU A C 1
ATOM 1239 O O . LEU A 1 157 ? -5.246 9.687 17.015 1.00 84.69 157 LEU A O 1
ATOM 1243 N N . ASP A 1 158 ? -5.871 11.825 17.204 1.00 82.75 158 ASP A N 1
ATOM 1244 C CA . ASP A 1 158 ? -5.510 11.956 18.625 1.00 82.75 158 ASP A CA 1
ATOM 1245 C C . ASP A 1 158 ? -6.565 11.360 19.569 1.00 82.75 158 ASP A C 1
ATOM 1247 O O . ASP A 1 158 ? -7.455 12.064 20.053 1.00 82.75 158 ASP A O 1
ATOM 1251 N N . TRP A 1 159 ? -6.432 10.090 19.948 1.00 73.12 159 TRP A N 1
ATOM 1252 C CA . TRP A 1 159 ? -7.340 9.396 20.882 1.00 73.12 159 TRP A CA 1
ATOM 1253 C C . TRP A 1 159 ? -7.497 10.082 22.254 1.00 73.12 159 TRP A C 1
ATOM 1255 O O . TRP A 1 159 ? -8.595 10.146 22.802 1.00 73.12 159 TRP A O 1
ATOM 1265 N N . VAL A 1 160 ? -6.421 10.667 22.790 1.00 66.12 160 VAL A N 1
ATOM 1266 C CA . VAL A 1 160 ? -6.391 11.245 24.150 1.00 66.12 160 VAL A CA 1
ATOM 1267 C C . VAL A 1 160 ? -7.178 12.557 24.258 1.00 66.12 160 VAL A C 1
ATOM 1269 O O . VAL A 1 160 ? -7.768 12.843 25.301 1.00 66.12 160 VAL A O 1
ATOM 1272 N N . ARG A 1 161 ? -7.240 13.361 23.188 1.00 64.19 161 ARG A N 1
ATOM 1273 C CA . ARG A 1 161 ? -7.946 14.653 23.219 1.00 64.19 161 ARG A CA 1
ATOM 1274 C C . ARG A 1 161 ? -9.453 14.495 23.422 1.00 64.19 161 ARG A C 1
ATOM 1276 O O . ARG A 1 161 ? -10.020 15.279 24.176 1.00 64.19 161 ARG A O 1
ATOM 1283 N N . ALA A 1 162 ? -10.077 13.460 22.845 1.00 64.00 162 ALA A N 1
ATOM 1284 C CA . ALA A 1 162 ? -11.501 13.181 23.086 1.00 64.00 162 ALA A CA 1
ATOM 1285 C C . ALA A 1 162 ? -11.782 12.928 24.567 1.00 64.00 162 ALA A C 1
ATOM 1287 O O . ALA A 1 162 ? -12.712 13.503 25.126 1.00 64.00 162 ALA A O 1
ATOM 1288 N N . LEU A 1 163 ? -10.951 12.108 25.217 1.00 67.94 163 LEU A N 1
ATOM 1289 C CA . LEU A 1 163 ? -11.128 11.792 26.630 1.00 67.94 163 LEU A CA 1
ATOM 1290 C C . LEU A 1 163 ? -10.998 13.051 27.495 1.00 67.94 163 LEU A C 1
ATOM 1292 O O . LEU A 1 163 ? -11.814 13.292 28.381 1.00 67.94 163 LEU A O 1
ATOM 1296 N N . MET A 1 164 ? -9.999 13.887 27.212 1.00 72.50 164 MET A N 1
ATOM 1297 C CA . MET A 1 164 ? -9.772 15.118 27.969 1.00 72.50 164 MET A CA 1
ATOM 1298 C C . MET A 1 164 ? -10.885 16.150 27.771 1.00 72.50 164 MET A C 1
ATOM 1300 O O . MET A 1 164 ? -11.261 16.814 28.738 1.00 72.50 164 MET A O 1
ATOM 1304 N N . GLU A 1 165 ? -11.440 16.278 26.563 1.00 76.69 165 GLU A N 1
ATOM 1305 C CA . GLU A 1 165 ? -12.598 17.146 26.324 1.00 76.69 165 GLU A CA 1
ATOM 1306 C C . GLU A 1 165 ? -13.851 16.646 27.039 1.00 76.69 165 GLU A C 1
ATOM 1308 O O . GLU A 1 165 ? -14.521 17.445 27.695 1.00 76.69 165 GLU A O 1
ATOM 1313 N N . GLN A 1 166 ? -14.121 15.338 27.013 1.00 74.31 166 GLN A N 1
ATOM 1314 C CA . GLN A 1 166 ? -15.227 14.754 27.774 1.00 74.31 166 GLN A CA 1
ATOM 1315 C C . GLN A 1 166 ? -15.058 14.999 29.279 1.00 74.31 166 GLN A C 1
ATOM 1317 O O . GLN A 1 166 ? -15.972 15.502 29.929 1.00 74.31 166 GLN 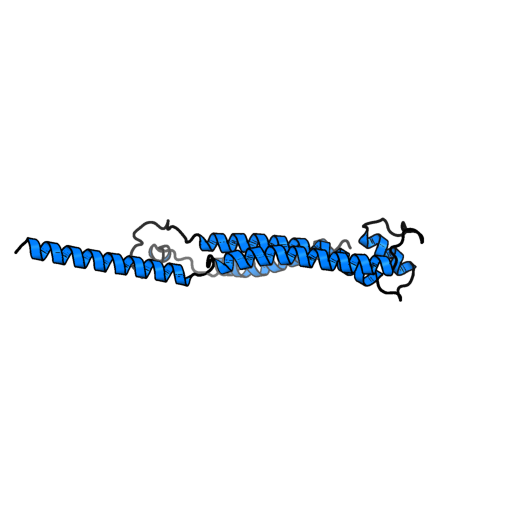A O 1
ATOM 1322 N N . VAL A 1 167 ? -13.867 14.745 29.833 1.00 81.38 167 VAL A N 1
ATOM 1323 C CA . VAL A 1 167 ? -13.565 15.003 31.252 1.00 81.38 167 VAL A CA 1
ATOM 1324 C C . VAL A 1 167 ? -13.741 16.484 31.600 1.00 81.38 167 VAL A C 1
ATOM 1326 O O . VAL A 1 167 ? -14.286 16.818 32.656 1.00 81.38 167 VAL A O 1
ATOM 1329 N N . LYS A 1 168 ? -13.290 17.392 30.729 1.00 87.38 168 LYS A N 1
ATOM 1330 C CA . LYS A 1 168 ? -13.407 18.839 30.947 1.00 87.38 168 LYS A CA 1
ATOM 1331 C C . LYS A 1 168 ? -14.866 19.298 30.894 1.00 87.38 168 LYS A C 1
ATOM 1333 O O . LYS A 1 168 ? -15.265 20.093 31.745 1.00 87.38 168 LYS A O 1
ATOM 1338 N N . ALA A 1 169 ? -15.657 18.774 29.957 1.00 86.75 169 ALA A N 1
ATOM 1339 C CA . ALA A 1 169 ? -17.087 19.050 29.846 1.00 86.75 169 ALA A CA 1
ATOM 1340 C C . ALA A 1 169 ? -17.859 18.560 31.081 1.00 86.75 169 ALA A C 1
ATOM 1342 O O . ALA A 1 169 ? -18.673 19.305 31.629 1.00 86.75 169 ALA A O 1
ATOM 1343 N N . THR A 1 170 ? -17.556 17.357 31.576 1.00 90.56 170 THR A N 1
ATOM 1344 C CA . THR A 1 170 ? -18.160 16.817 32.803 1.00 90.56 170 THR A CA 1
ATOM 1345 C C . THR A 1 170 ? -17.828 17.682 34.018 1.00 90.56 170 THR A C 1
ATOM 1347 O O . THR A 1 170 ? -18.737 18.127 34.717 1.00 90.56 170 THR A O 1
ATOM 1350 N N . LYS A 1 171 ? -16.550 18.031 34.225 1.00 89.94 171 LYS A N 1
ATOM 1351 C CA . LYS A 1 171 ? -16.134 18.906 35.339 1.00 89.94 171 LYS A CA 1
ATOM 1352 C C . LYS A 1 171 ? -16.767 20.295 35.283 1.00 89.94 171 LYS A C 1
ATOM 1354 O O . LYS A 1 171 ? -17.016 20.899 36.326 1.00 89.94 171 LYS A O 1
ATOM 1359 N N . LEU A 1 172 ? -16.981 20.837 34.083 1.00 92.12 172 LEU A N 1
ATOM 1360 C CA . LEU A 1 172 ? -17.647 22.128 33.923 1.00 92.12 172 LEU A CA 1
ATOM 1361 C C . LEU A 1 172 ? -19.115 22.037 34.355 1.00 92.12 172 LEU A C 1
ATOM 1363 O O . LEU A 1 172 ? -19.544 22.847 35.174 1.00 92.12 172 LEU A O 1
ATOM 1367 N N . ARG A 1 173 ? -19.838 21.007 33.897 1.00 89.31 173 ARG A N 1
ATOM 1368 C CA . ARG A 1 173 ? -21.228 20.750 34.307 1.00 89.31 173 ARG A CA 1
ATOM 1369 C C . ARG A 1 173 ? -21.363 20.570 35.818 1.00 89.31 173 ARG A C 1
ATOM 1371 O O . ARG A 1 173 ? -22.262 21.149 36.418 1.00 89.31 173 ARG A O 1
ATOM 1378 N N . GLU A 1 174 ? -20.454 19.825 36.446 1.00 91.25 174 GLU A N 1
ATOM 1379 C CA . GLU A 1 174 ? -20.433 19.657 37.907 1.00 91.25 174 GLU A CA 1
ATOM 1380 C C . GLU A 1 174 ? -20.252 20.993 38.642 1.00 91.25 174 GLU A C 1
ATOM 1382 O O . GLU A 1 174 ? -20.933 21.262 39.634 1.00 91.25 174 GLU A O 1
ATOM 1387 N N . ARG A 1 175 ? -19.360 21.864 38.149 1.00 91.00 175 ARG A N 1
ATOM 1388 C CA . ARG A 1 175 ? -19.141 23.201 38.723 1.00 91.00 175 ARG A CA 1
ATOM 1389 C C . ARG A 1 175 ? -20.355 24.111 38.565 1.00 91.00 175 ARG A C 1
ATOM 1391 O O . ARG A 1 175 ? -20.694 24.818 39.512 1.00 91.00 175 ARG A O 1
ATOM 1398 N N . GLU A 1 176 ? -20.994 24.099 37.400 1.00 91.75 176 GLU A N 1
ATOM 1399 C CA . GLU A 1 176 ? -22.209 24.877 37.136 1.00 91.75 176 GLU A CA 1
ATOM 1400 C C . GLU A 1 176 ? -23.374 24.405 38.014 1.00 91.75 176 GLU A C 1
ATOM 1402 O O . GLU A 1 176 ? -24.030 25.231 38.648 1.00 91.75 176 GLU A O 1
ATOM 1407 N N . ALA A 1 177 ? -23.567 23.089 38.149 1.00 89.81 177 ALA A N 1
ATOM 1408 C CA . ALA A 1 177 ? -24.575 22.510 39.036 1.00 89.81 177 ALA A CA 1
ATOM 1409 C C . ALA A 1 177 ? -24.327 22.875 40.511 1.00 89.81 177 ALA A C 1
ATOM 1411 O O . ALA A 1 177 ? -25.249 23.287 41.218 1.00 89.81 177 ALA A O 1
ATOM 1412 N N . ALA A 1 178 ? -23.075 22.803 40.976 1.00 89.00 178 ALA A N 1
ATOM 1413 C CA . ALA A 1 178 ? -22.712 23.203 42.336 1.00 89.00 178 ALA A CA 1
ATOM 1414 C C . ALA A 1 178 ? -22.902 24.712 42.581 1.00 89.00 178 ALA A C 1
ATOM 1416 O O . ALA A 1 178 ? -23.288 25.119 43.679 1.00 89.00 178 ALA A O 1
ATOM 1417 N N . ALA A 1 179 ? -22.642 25.555 41.577 1.00 89.81 179 ALA A N 1
ATOM 1418 C CA . ALA A 1 179 ? -22.877 26.994 41.662 1.00 89.81 179 ALA A CA 1
ATOM 1419 C C . ALA A 1 179 ? -24.378 27.336 41.691 1.00 89.81 179 ALA A C 1
ATOM 1421 O O . ALA A 1 179 ? -24.781 28.211 42.461 1.00 89.81 179 ALA A O 1
ATOM 1422 N N . ALA A 1 180 ? -25.200 26.629 40.908 1.00 88.81 180 ALA A N 1
ATOM 1423 C CA . ALA A 1 180 ? -26.656 26.767 40.920 1.00 88.81 180 ALA A CA 1
ATOM 1424 C C . ALA A 1 180 ? -27.247 26.375 42.284 1.00 88.81 180 ALA A C 1
ATOM 1426 O O . ALA A 1 180 ? -27.935 27.183 42.902 1.00 88.81 180 ALA A O 1
ATOM 1427 N N . ALA A 1 181 ? -26.860 25.216 42.828 1.00 86.62 181 ALA A N 1
ATOM 1428 C CA . ALA A 1 181 ? -27.321 24.762 44.143 1.00 86.62 181 ALA A CA 1
ATOM 1429 C C . ALA A 1 181 ? -26.964 25.745 45.276 1.00 86.62 181 ALA A C 1
ATOM 1431 O O . ALA A 1 181 ? -27.749 25.961 46.200 1.00 86.62 181 ALA A O 1
ATOM 1432 N N . ARG A 1 182 ? -25.788 26.387 45.200 1.00 86.50 182 ARG A N 1
ATOM 1433 C CA . ARG A 1 182 ? -25.400 27.440 46.152 1.00 86.50 182 ARG A CA 1
ATOM 1434 C C . ARG A 1 182 ? -26.282 28.682 46.029 1.00 86.50 182 ARG A C 1
ATOM 1436 O O . ARG A 1 182 ? -26.679 29.218 47.060 1.00 86.50 182 ARG A O 1
ATOM 1443 N N . ARG A 1 183 ? -26.610 29.126 44.810 1.00 85.56 183 ARG A N 1
ATOM 1444 C CA . ARG A 1 183 ? -27.540 30.251 44.597 1.00 85.56 183 ARG A CA 1
ATOM 1445 C C . ARG A 1 183 ? -28.927 29.953 45.154 1.00 85.56 183 ARG A C 1
ATOM 1447 O O . ARG A 1 183 ? -29.470 30.793 45.862 1.00 85.56 183 ARG A O 1
ATOM 1454 N N . ASP A 1 184 ? -29.453 28.761 44.898 1.00 83.06 184 ASP A N 1
ATOM 1455 C CA . ASP A 1 184 ? -30.783 28.368 45.374 1.00 83.06 184 ASP A CA 1
ATOM 1456 C C . ASP A 1 184 ? -30.833 28.318 46.908 1.00 83.06 184 ASP A C 1
ATOM 1458 O O . ASP A 1 184 ? -31.790 28.797 47.514 1.00 83.06 184 ASP A O 1
ATOM 1462 N N . SER A 1 185 ? -29.757 27.849 47.556 1.00 79.12 185 SER A N 1
ATOM 1463 C CA . SER A 1 185 ? -29.649 27.869 49.022 1.00 79.12 185 SER A CA 1
ATOM 1464 C C . SER A 1 185 ? -29.624 29.280 49.625 1.00 79.12 185 SER A C 1
ATOM 1466 O O . SER A 1 185 ? -30.136 29.473 50.721 1.00 79.12 185 SER A O 1
ATOM 1468 N N . GLN A 1 186 ? -29.066 30.267 48.913 1.00 78.06 186 GLN A N 1
ATOM 1469 C CA . GLN A 1 186 ? -29.013 31.665 49.361 1.00 78.06 186 GLN A CA 1
ATOM 1470 C C . GLN A 1 186 ? -30.327 32.420 49.129 1.00 78.06 186 GLN A C 1
ATOM 1472 O O . GLN A 1 186 ? -30.572 33.421 49.790 1.00 78.06 186 GLN A O 1
ATOM 1477 N N . LEU A 1 187 ? -31.155 31.972 48.183 1.00 77.25 187 LEU A N 1
ATOM 1478 C CA . LEU A 1 187 ? -32.483 32.540 47.922 1.00 77.25 187 LEU A CA 1
ATOM 1479 C C . LEU A 1 187 ? -33.564 31.966 48.853 1.00 77.25 187 LEU A C 1
ATOM 1481 O O . LEU A 1 187 ? -34.628 32.562 48.986 1.00 77.25 187 LEU A O 1
ATOM 1485 N N . ALA A 1 188 ? -33.303 30.812 49.474 1.00 71.00 188 ALA A N 1
ATOM 1486 C CA . ALA A 1 188 ? -34.213 30.138 50.401 1.00 71.00 188 ALA A CA 1
ATOM 1487 C C . ALA A 1 188 ? -34.039 30.558 51.879 1.00 71.00 188 ALA A C 1
ATOM 1489 O O . ALA A 1 188 ? -34.785 30.073 52.732 1.00 71.00 188 ALA A O 1
ATOM 1490 N N . SER A 1 189 ? -33.063 31.424 52.181 1.00 64.12 189 SER A N 1
ATOM 1491 C CA . SER A 1 189 ? -32.780 32.004 53.507 1.00 64.12 189 SER A CA 1
ATOM 1492 C C . SER A 1 189 ? -33.211 33.461 53.588 1.00 64.12 189 SER A C 1
ATOM 1494 O O . SER A 1 189 ? -33.800 33.841 54.622 1.00 64.12 189 SER A O 1
#

Foldseek 3Di:
DVCVVVVVVVVVVVVVCVVVVVVVVCVVPDDDDDDPVVVADDDPPDHDDDDPDDDDDCLVVVVVVLVVVVVVLVVVVVLLVLLLVLLVVQLDPPDDPQRQQQSQCVNVVHDRPPDDPVRGQHNVNSVVSNVVSVVVSVVVVVVSVVVVVVCVVVCSNPPVVVVVVVVVVVVVVVVVVVVVVVVVVVVVD

Sequence (189 aa):
MYNLPLHFLLFMIAGASMALVPLVIGFFVRPHNPNQEKEAVYECGEPTIGSSYIQFDIRFYVVALLFIIFDVEVAFFFPWATVFGGATQLADTRLSDDARRNLTDRLLDLTPGTTTTDTMIQAADAMQLAWTGFGDILVFFAVLMVGFAYVWSRGDLDWVRALMEQVKATKLREREAAAAARRDSQLAS

Secondary structure (DSSP, 8-state):
-TTHHHHHHHHHHHHHHHHHHHHHHHHHHS-----HHHHS--STTS---S-S-----THHHHHHHHHHHHHHHHHHHHHHHHHHHHHHHHT-TT--HHHHHHHHHHHTTPPTT---TTTSPPHHHHHHHHHHHHHHHHHHHHHHHHHHHHHHHHTTT-HHHHHHHHHHHHHHHHHHHHHHHHHHHHH--

pLDDT: mean 90.52, std 7.35, range [59.31, 98.06]

Radius of gyration: 32.17 Å; chains: 1; bounding box: 61×67×88 Å